Protein AF-A0A929ZN87-F1 (afdb_monomer)

Secondary structure (DSSP, 8-state):
-HHHHHHHHTTT--HHHHHHHHHHHHTT--HHHHHHH-STTS-HHHHHHHHHHHHTT--HHHHTTS--TTS-HHHHHHHHHHHHHHHHHHHHHHHHHHHHHHHHHHHHHHHHHHHHHHHHHHHHHHHHHHHHT----EEES-S-----TT----GGGGEEEE---TT--EEPPPP--TTS-S------EE-

Mean predicted aligned error: 13.14 Å

Nearest PDB structures (foldseek):
  7vcf-assembly1_F  TM=2.452E-01  e=1.428E+00  Chlamydomonas reinhardtii

Radius of gyration: 47.63 Å; Cα contacts (8 Å, |Δi|>4): 141; chains: 1; bounding box: 75×34×124 Å

pLDDT: mean 90.57, std 7.07, range [67.94, 98.62]

Foldseek 3Di:
DVVLLVVLVVLVDDPLLSVLLVVLVVLPNDSVQSVLQSHPLADSLLSNLSSVLVSVVDDCVQLVVQSDSVHDSVVSNVSSVVSVVVVVVVVVVVVVVVVVVVVVVVVVVVVVVVVVCVVCCVVVVVVVVCVVPDDWDWAFQDPDDDDDAQDFDDQVVGTDDTDPDDPKDKDFFDGDHSNDDDDDDGDIDID

Structure (mmCIF, N/CA/C/O backbone):
data_AF-A0A929ZN87-F1
#
_entry.id   AF-A0A929ZN87-F1
#
loop_
_atom_site.group_PDB
_atom_site.id
_atom_site.type_symbol
_atom_site.label_atom_id
_atom_site.label_alt_id
_atom_site.label_comp_id
_atom_site.label_asym_id
_atom_site.label_entity_id
_atom_site.label_seq_id
_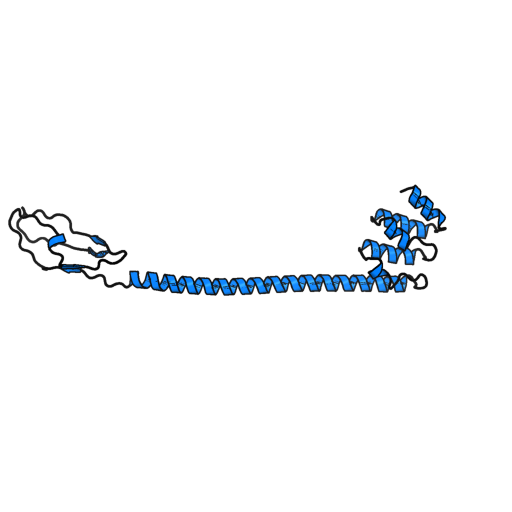atom_site.pdbx_PDB_ins_code
_atom_site.Cartn_x
_atom_site.Cartn_y
_atom_site.Cartn_z
_atom_site.occupancy
_atom_site.B_iso_or_equiv
_atom_site.auth_seq_id
_atom_site.auth_comp_id
_atom_site.auth_asym_id
_atom_site.auth_atom_id
_atom_site.pdbx_PDB_model_num
ATOM 1 N N . MET A 1 1 ? -30.087 -8.170 15.900 1.00 69.00 1 MET A N 1
ATOM 2 C CA . MET A 1 1 ? -29.519 -7.181 16.837 1.00 69.00 1 MET A CA 1
ATOM 3 C C . MET A 1 1 ? -30.225 -7.264 18.184 1.00 69.00 1 MET A C 1
ATOM 5 O O . MET A 1 1 ? -29.561 -7.535 19.173 1.00 69.00 1 MET A O 1
ATOM 9 N N . ASP A 1 2 ? -31.554 -7.144 18.217 1.00 78.00 2 ASP A N 1
ATOM 10 C CA . ASP A 1 2 ? -32.331 -7.119 19.470 1.00 78.00 2 ASP A CA 1
ATOM 11 C C . ASP A 1 2 ? -32.162 -8.370 20.350 1.00 78.00 2 ASP A C 1
ATOM 13 O O . ASP A 1 2 ? -31.971 -8.247 21.556 1.00 78.00 2 ASP A O 1
ATOM 17 N N . ASP A 1 3 ? -32.125 -9.566 19.750 1.00 88.31 3 ASP A N 1
ATOM 18 C CA . ASP A 1 3 ? -31.879 -10.829 20.471 1.00 88.31 3 ASP A CA 1
ATOM 19 C C . ASP A 1 3 ? -30.482 -10.884 21.127 1.00 88.31 3 ASP A C 1
ATOM 21 O O . ASP A 1 3 ? -30.315 -11.361 22.251 1.00 88.31 3 ASP A O 1
ATOM 25 N N . TYR A 1 4 ? -29.472 -10.309 20.465 1.00 92.75 4 TYR A N 1
ATOM 26 C CA . TYR A 1 4 ? -28.114 -10.239 21.004 1.00 92.75 4 TYR A CA 1
ATOM 27 C C . TYR A 1 4 ? -28.025 -9.259 22.176 1.00 92.75 4 TYR A C 1
ATOM 29 O O . TYR A 1 4 ? -27.497 -9.612 23.229 1.00 92.75 4 TYR A O 1
ATOM 37 N N . LEU A 1 5 ? -28.583 -8.053 22.036 1.00 91.12 5 LEU A N 1
ATOM 38 C CA . LEU A 1 5 ? -28.597 -7.072 23.124 1.00 91.12 5 LEU A CA 1
ATOM 39 C C . LEU A 1 5 ? -29.354 -7.598 24.347 1.00 91.12 5 LEU A C 1
ATOM 41 O O . LEU A 1 5 ? -28.917 -7.378 25.474 1.00 91.12 5 LEU A O 1
ATOM 45 N N . GLU A 1 6 ? -30.432 -8.355 24.146 1.00 90.62 6 GLU A N 1
ATOM 46 C CA . GLU A 1 6 ? -31.151 -9.017 25.235 1.00 90.62 6 GLU A CA 1
ATOM 47 C C . GLU A 1 6 ? -30.292 -10.085 25.934 1.00 90.62 6 GLU A C 1
ATOM 49 O O . GLU A 1 6 ? -30.245 -10.152 27.166 1.00 90.62 6 GLU A O 1
ATOM 54 N N . LYS A 1 7 ? -29.537 -10.887 25.168 1.00 93.31 7 LYS A N 1
ATOM 55 C CA . LYS A 1 7 ? -28.543 -11.825 25.716 1.00 93.31 7 LYS A CA 1
ATOM 56 C C . LYS A 1 7 ? -27.463 -11.100 26.527 1.00 93.31 7 LYS A C 1
ATOM 58 O O . LYS A 1 7 ? -27.079 -11.593 27.587 1.00 93.31 7 LYS A O 1
ATOM 63 N N . ILE A 1 8 ? -26.984 -9.947 26.060 1.00 94.00 8 ILE A N 1
ATOM 64 C CA . ILE A 1 8 ? -25.974 -9.146 26.763 1.00 94.00 8 ILE A CA 1
ATOM 65 C C . ILE A 1 8 ? -26.534 -8.524 28.044 1.00 94.00 8 ILE A C 1
ATOM 67 O O . ILE A 1 8 ? -25.887 -8.607 29.086 1.00 94.00 8 ILE A O 1
ATOM 71 N N . ARG A 1 9 ? -27.758 -7.988 28.021 1.00 89.94 9 ARG A N 1
ATOM 72 C CA . ARG A 1 9 ? -28.422 -7.436 29.217 1.00 89.94 9 ARG A CA 1
ATOM 73 C C . ARG A 1 9 ? -28.555 -8.470 30.334 1.00 89.94 9 ARG A C 1
ATOM 75 O O . ARG A 1 9 ? -28.356 -8.148 31.503 1.00 89.94 9 ARG A O 1
ATOM 82 N N . LYS A 1 10 ? -28.796 -9.738 29.982 1.00 93.38 10 LYS A N 1
ATOM 83 C CA . LYS A 1 10 ? -28.837 -10.859 30.939 1.00 93.38 10 LYS A CA 1
ATOM 84 C C . LYS A 1 10 ? -27.489 -11.168 31.606 1.00 93.38 10 LYS A C 1
ATOM 86 O O . LYS A 1 10 ? -27.478 -11.909 32.584 1.00 93.38 10 LYS A O 1
ATOM 91 N N . ARG A 1 11 ? -26.369 -10.596 31.139 1.00 93.31 11 ARG A N 1
ATOM 92 C CA . ARG A 1 11 ? -25.046 -10.704 31.790 1.00 93.31 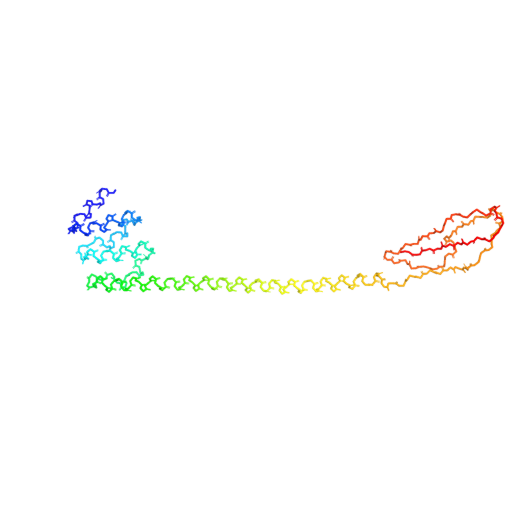11 ARG A CA 1
ATOM 93 C C . ARG A 1 11 ? -24.887 -9.784 33.008 1.00 93.31 11 ARG A C 1
ATOM 95 O O . ARG A 1 11 ? -23.842 -9.822 33.646 1.00 93.31 11 ARG A O 1
ATOM 102 N N . GLY A 1 12 ? -25.895 -8.971 33.335 1.00 93.25 12 GLY A N 1
ATOM 103 C CA . GLY A 1 12 ? -25.860 -8.096 34.511 1.00 93.25 12 GLY A CA 1
ATOM 104 C C . GLY A 1 12 ? -24.972 -6.862 34.338 1.00 93.25 12 GLY A C 1
ATOM 105 O O . GLY A 1 12 ? -24.439 -6.352 35.320 1.00 93.25 12 GLY A O 1
ATOM 106 N N . LEU A 1 13 ? -24.797 -6.395 33.099 1.00 95.44 13 LEU A N 1
ATOM 107 C CA . LEU A 1 13 ? -24.063 -5.167 32.802 1.00 95.44 13 LEU A CA 1
ATOM 108 C C . LEU A 1 13 ? -24.864 -3.934 33.248 1.00 95.44 13 LEU A C 1
ATOM 110 O O . LEU A 1 13 ? -26.079 -3.862 33.050 1.00 95.44 13 LEU A O 1
ATOM 114 N N . ASN A 1 14 ? -24.182 -2.947 33.825 1.00 95.94 14 ASN A N 1
ATOM 115 C CA . ASN A 1 14 ? -24.773 -1.649 34.143 1.00 95.94 14 ASN A CA 1
ATOM 116 C C . ASN A 1 14 ? -24.928 -0.774 32.882 1.00 95.94 14 ASN A C 1
ATOM 118 O O . ASN A 1 14 ? -24.459 -1.121 31.799 1.00 95.94 14 ASN A O 1
ATOM 122 N N . SER A 1 15 ? -25.573 0.387 33.015 1.00 96.31 15 SER A N 1
ATOM 123 C CA . SER A 1 15 ? -25.834 1.288 31.883 1.00 96.31 15 SER A CA 1
ATOM 124 C C . SER A 1 15 ? -24.567 1.772 31.170 1.00 96.31 15 SER A C 1
ATOM 126 O O . SER A 1 15 ? -24.590 1.928 29.954 1.00 96.31 15 SER A O 1
ATOM 128 N N . PHE A 1 16 ? -23.463 1.984 31.893 1.00 97.69 16 PHE A N 1
ATOM 129 C CA . PHE A 1 16 ? -22.194 2.412 31.298 1.00 97.69 16 PHE A CA 1
ATOM 130 C C . PHE A 1 16 ? -21.516 1.274 30.527 1.00 97.69 16 PHE A C 1
ATOM 132 O O . PHE A 1 16 ? -21.031 1.480 29.424 1.00 97.69 16 PHE A O 1
ATOM 139 N N . GLN A 1 17 ? -21.544 0.052 31.059 1.00 98.19 17 GLN A N 1
ATOM 140 C CA . GLN A 1 17 ? -21.043 -1.133 30.357 1.00 98.19 17 GLN A CA 1
ATOM 141 C C . GLN A 1 17 ? -21.888 -1.447 29.110 1.00 98.19 17 GLN A C 1
ATOM 143 O O . GLN A 1 17 ? -21.348 -1.781 28.058 1.00 98.19 17 GLN A O 1
ATOM 148 N N . MET A 1 18 ? -23.215 -1.299 29.202 1.00 97.12 18 MET A N 1
ATOM 149 C CA . MET A 1 18 ? -24.115 -1.431 28.051 1.00 97.12 18 MET A CA 1
ATOM 150 C C . MET A 1 18 ? -23.835 -0.376 26.975 1.00 97.12 18 MET A C 1
ATOM 152 O O . MET A 1 18 ? -23.887 -0.703 25.793 1.00 97.12 18 MET A O 1
ATOM 156 N N . HIS A 1 19 ? -23.487 0.854 27.366 1.00 97.38 19 HIS A N 1
ATOM 157 C CA . HIS A 1 19 ? -23.114 1.903 26.419 1.00 97.38 19 HIS A CA 1
ATOM 158 C C . HIS A 1 19 ? -21.881 1.523 25.587 1.00 97.38 19 HIS A C 1
ATOM 160 O O . HIS A 1 19 ? -21.901 1.681 24.370 1.00 97.38 19 HIS A O 1
ATOM 166 N N . GLU A 1 20 ? -20.844 0.944 26.201 1.00 98.25 20 GLU A N 1
ATOM 167 C CA . GLU A 1 20 ? -19.661 0.486 25.454 1.00 98.25 20 GLU A CA 1
ATOM 168 C C . GLU A 1 20 ? -19.993 -0.644 24.466 1.00 98.25 20 GLU A C 1
ATOM 170 O O . GLU A 1 20 ? -19.426 -0.707 23.377 1.00 98.25 20 GLU A O 1
ATOM 175 N N . VAL A 1 21 ? -20.942 -1.523 24.803 1.00 97.75 21 VAL A N 1
ATOM 176 C CA . VAL A 1 21 ? -21.433 -2.553 23.872 1.00 97.75 21 VAL A CA 1
ATOM 177 C C . VAL A 1 21 ? -22.139 -1.922 22.672 1.00 97.75 21 VAL A C 1
ATOM 179 O O . VAL A 1 21 ? -21.883 -2.303 21.529 1.00 97.75 21 VAL A O 1
ATOM 182 N N . GLU A 1 22 ? -23.020 -0.957 22.925 1.00 96.81 22 GLU A N 1
ATOM 183 C CA . GLU A 1 22 ? -23.758 -0.247 21.879 1.00 96.81 22 GLU A CA 1
ATOM 184 C C . GLU A 1 22 ? -22.820 0.560 20.969 1.00 96.81 22 GLU A C 1
ATOM 186 O O . GLU A 1 22 ? -22.961 0.501 19.746 1.00 96.81 22 GLU A O 1
ATOM 191 N N . GLU A 1 23 ? -21.823 1.249 21.533 1.00 98.06 23 GLU A N 1
ATOM 192 C CA . GLU A 1 23 ? -20.810 1.966 20.751 1.00 98.06 23 GLU A CA 1
ATOM 193 C C . GLU A 1 23 ? -19.940 1.009 19.929 1.00 98.06 23 GLU A C 1
ATOM 195 O O . GLU A 1 23 ? -19.694 1.281 18.756 1.00 98.06 23 GLU A O 1
ATOM 200 N N . GLY A 1 24 ? -19.541 -0.143 20.478 1.00 97.62 24 GLY A N 1
ATOM 201 C CA . GLY A 1 24 ? -18.784 -1.141 19.719 1.00 97.62 24 GLY A CA 1
ATOM 202 C C . GLY A 1 24 ? -19.552 -1.642 18.492 1.00 97.62 24 GLY A C 1
ATOM 203 O O . GLY A 1 24 ? -19.009 -1.675 17.389 1.00 97.62 24 GLY A O 1
ATOM 204 N N . LEU A 1 25 ? -20.841 -1.962 18.655 1.00 96.75 25 LEU A N 1
ATOM 205 C CA . LEU A 1 25 ? -21.707 -2.386 17.547 1.00 96.75 25 LEU A CA 1
ATOM 206 C C . LEU A 1 25 ? -21.885 -1.273 16.505 1.00 96.75 25 LEU A C 1
ATOM 208 O O . LEU A 1 25 ? -21.846 -1.525 15.301 1.00 96.75 25 LEU A O 1
ATOM 212 N N . LYS A 1 26 ? -22.064 -0.030 16.961 1.00 97.25 26 LYS A N 1
ATOM 213 C CA . LYS A 1 26 ? -22.188 1.154 16.101 1.00 97.25 26 LYS A CA 1
ATOM 214 C C . LYS A 1 26 ? -20.913 1.430 15.301 1.00 97.25 26 LYS A C 1
ATOM 216 O O . LYS A 1 26 ? -21.010 1.851 14.150 1.00 97.25 26 LYS A O 1
ATOM 221 N N . ASN A 1 27 ? -19.747 1.145 15.875 1.00 97.38 27 ASN A N 1
ATOM 222 C CA . ASN A 1 27 ? -18.449 1.271 15.212 1.00 97.38 27 ASN A CA 1
ATOM 223 C C . ASN A 1 27 ? -18.058 0.023 14.400 1.00 97.38 27 ASN A C 1
ATOM 225 O O . ASN A 1 27 ? -16.939 -0.063 13.900 1.00 97.38 27 ASN A O 1
ATOM 229 N N . GLY A 1 28 ? -18.989 -0.918 14.210 1.00 96.69 28 GLY A N 1
ATOM 230 C CA . GLY A 1 28 ? -18.832 -2.041 13.290 1.00 96.69 28 GLY A CA 1
ATOM 231 C C . GLY A 1 28 ? -18.125 -3.262 13.873 1.00 96.69 28 GLY A C 1
ATOM 232 O O . GLY A 1 28 ? -17.754 -4.142 13.099 1.00 96.69 28 GLY A O 1
ATOM 233 N N . LEU A 1 29 ? -17.951 -3.341 15.198 1.00 97.56 29 LEU A N 1
ATOM 234 C CA . LEU A 1 29 ? -17.497 -4.576 15.834 1.00 97.56 29 LEU A CA 1
ATOM 235 C C . LEU A 1 29 ? -18.575 -5.655 15.713 1.00 97.56 29 LEU A C 1
ATOM 237 O O . LEU A 1 29 ? -19.760 -5.406 15.954 1.00 97.56 29 LEU A O 1
ATOM 241 N N . ASP A 1 30 ? -18.159 -6.867 15.361 1.00 96.69 30 ASP A N 1
ATOM 242 C CA . ASP A 1 30 ? -19.058 -8.015 15.327 1.00 96.69 30 ASP A CA 1
ATOM 243 C C . ASP A 1 30 ? -19.338 -8.566 16.736 1.00 96.69 30 ASP A C 1
ATOM 245 O O . ASP A 1 30 ? -18.697 -8.220 17.730 1.00 96.69 30 ASP A O 1
ATOM 249 N N . THR A 1 31 ? -20.324 -9.454 16.843 1.00 96.19 31 THR A N 1
ATOM 250 C CA . THR A 1 31 ? -20.734 -10.014 18.137 1.00 96.19 31 THR A CA 1
ATOM 251 C C . THR A 1 31 ? -19.650 -10.860 18.813 1.00 96.19 31 THR A C 1
ATOM 253 O O . THR A 1 31 ? -19.682 -10.990 20.036 1.00 96.19 31 THR A O 1
ATOM 256 N N . GLU A 1 32 ? -18.704 -11.436 18.061 1.00 96.06 32 GLU A N 1
ATOM 257 C CA . GLU A 1 32 ? -17.587 -12.200 18.635 1.00 96.06 32 GLU A CA 1
ATOM 258 C C . GLU A 1 32 ? -16.569 -11.257 19.281 1.00 96.06 32 GLU A C 1
ATOM 260 O O . GLU A 1 32 ? -16.101 -11.513 20.390 1.00 96.06 32 GLU A O 1
ATOM 265 N N . GLN A 1 33 ? -16.285 -10.127 18.631 1.00 97.38 33 GLN A N 1
ATOM 266 C CA . GLN A 1 33 ? -15.442 -9.061 19.163 1.00 97.38 33 GLN A CA 1
ATOM 267 C C . GLN A 1 33 ? -16.069 -8.407 20.396 1.00 97.38 33 GLN A C 1
ATOM 269 O O . GLN A 1 33 ? -15.380 -8.195 21.394 1.00 97.38 33 GLN A O 1
ATOM 274 N N . ILE A 1 34 ? -17.377 -8.134 20.369 1.00 97.62 34 ILE A N 1
ATOM 275 C CA . ILE A 1 34 ? -18.095 -7.604 21.536 1.00 97.62 34 ILE A CA 1
ATOM 276 C C . ILE A 1 34 ? -18.027 -8.584 22.716 1.00 97.62 34 ILE A C 1
ATOM 278 O O . ILE A 1 34 ? -17.787 -8.171 23.852 1.00 97.62 34 ILE A O 1
ATOM 282 N N . ASP A 1 35 ? -18.175 -9.889 22.472 1.00 97.00 35 ASP A N 1
ATOM 283 C CA . ASP A 1 35 ? -18.138 -10.916 23.522 1.00 97.00 35 ASP A CA 1
ATOM 284 C C . ASP A 1 35 ? -16.782 -11.013 24.256 1.00 97.00 35 ASP A C 1
ATOM 286 O O . ASP A 1 35 ? -16.730 -11.549 25.368 1.00 97.00 35 ASP A O 1
ATOM 290 N N . ILE A 1 36 ? -15.705 -10.439 23.704 1.00 97.25 36 ILE A N 1
ATOM 291 C CA . ILE A 1 36 ? -14.402 -10.328 24.381 1.00 97.25 36 ILE A CA 1
ATOM 292 C C . ILE A 1 36 ? -14.510 -9.440 25.627 1.00 97.25 36 ILE A C 1
ATOM 294 O O . ILE A 1 36 ? -13.984 -9.811 26.682 1.00 97.25 36 ILE A O 1
ATOM 298 N N . PHE A 1 37 ? -15.195 -8.297 25.516 1.00 97.38 37 PHE A N 1
ATOM 299 C CA . PHE A 1 37 ? -15.223 -7.262 26.555 1.00 97.38 37 PHE A CA 1
ATOM 300 C C . PHE A 1 37 ? -16.584 -7.083 27.233 1.00 97.38 37 PHE A C 1
ATOM 302 O O . PHE A 1 37 ? -16.639 -6.543 28.331 1.00 97.38 37 PHE A O 1
ATOM 309 N N . ALA A 1 38 ? -17.683 -7.563 26.644 1.00 97.19 38 ALA A N 1
ATOM 310 C CA . ALA A 1 38 ? -19.035 -7.481 27.205 1.00 97.19 38 ALA A CA 1
ATOM 311 C C . ALA A 1 38 ? -19.255 -8.451 28.379 1.00 97.19 38 ALA A C 1
ATOM 313 O O . ALA A 1 38 ? -20.073 -9.378 28.306 1.00 97.19 38 ALA A O 1
ATOM 314 N N . LYS A 1 39 ? -18.504 -8.251 29.463 1.00 96.38 39 LYS A N 1
ATOM 315 C CA . LYS A 1 39 ? -18.479 -9.098 30.654 1.00 96.38 39 LYS A CA 1
ATOM 316 C C . LYS A 1 39 ? -18.490 -8.238 31.912 1.00 96.38 39 LYS A C 1
ATOM 318 O O . LYS A 1 39 ? -17.829 -7.209 31.973 1.00 96.38 39 LYS A O 1
ATOM 323 N N . SER A 1 40 ? -19.201 -8.703 32.935 1.00 95.81 40 SER A N 1
ATOM 324 C CA . SER A 1 40 ? -19.352 -7.987 34.208 1.00 95.81 40 SER A CA 1
ATOM 325 C C . SER A 1 40 ? -18.055 -7.870 35.016 1.00 95.81 40 SER A C 1
ATOM 327 O O . SER A 1 40 ? -18.018 -7.109 35.975 1.00 95.81 40 SER A O 1
ATOM 329 N N . GLU A 1 41 ? -17.022 -8.640 34.659 1.00 96.38 41 GLU A N 1
ATOM 330 C CA . GLU A 1 41 ? -15.689 -8.594 35.274 1.00 96.38 41 GLU A CA 1
ATOM 331 C C . GLU A 1 41 ? -14.907 -7.320 34.930 1.00 96.38 41 GLU A C 1
ATOM 333 O O . GLU A 1 41 ? -14.030 -6.941 35.698 1.00 96.38 41 GLU A O 1
ATOM 338 N N . TYR A 1 42 ? -15.251 -6.641 33.832 1.00 97.69 42 TYR A N 1
ATOM 339 C CA . TYR A 1 42 ? -14.642 -5.371 33.446 1.00 97.69 42 TYR A CA 1
ATOM 340 C C . TYR A 1 42 ? -15.520 -4.193 33.845 1.00 97.69 42 TYR A C 1
ATOM 342 O O . TYR A 1 42 ? -16.722 -4.208 33.591 1.00 97.69 42 TYR A O 1
ATOM 350 N N . ASP A 1 43 ? -14.942 -3.124 34.380 1.00 97.81 43 ASP A N 1
ATOM 351 C CA . ASP A 1 43 ? -15.626 -1.837 34.449 1.00 97.81 43 ASP A CA 1
ATOM 352 C C . ASP A 1 43 ? -15.757 -1.188 33.053 1.00 97.81 43 ASP A C 1
ATOM 354 O O . ASP A 1 43 ? -15.134 -1.603 32.075 1.00 97.81 43 ASP A O 1
ATOM 358 N N . HIS A 1 44 ? -16.600 -0.159 32.940 1.00 98.12 44 HIS A N 1
ATOM 359 C CA . HIS A 1 44 ? -16.840 0.513 31.659 1.00 98.12 44 HIS A CA 1
ATOM 360 C C . HIS A 1 44 ? -15.582 1.155 31.039 1.00 98.12 44 HIS A C 1
ATOM 362 O O . HIS A 1 44 ? -15.493 1.230 29.819 1.00 98.12 44 HIS A O 1
ATOM 368 N N . MET A 1 45 ? -14.595 1.574 31.839 1.00 98.38 45 MET A N 1
ATOM 369 C CA . MET A 1 45 ? -13.351 2.159 31.328 1.00 98.38 45 MET A CA 1
ATOM 370 C C . MET A 1 45 ? -12.423 1.064 30.789 1.00 98.38 45 MET A C 1
ATOM 372 O O . MET A 1 45 ? -11.821 1.228 29.733 1.00 98.38 45 MET A O 1
ATOM 376 N N . GLN A 1 46 ? -12.354 -0.091 31.456 1.00 98.62 46 GLN A N 1
ATOM 377 C CA . GLN A 1 46 ? -11.665 -1.272 30.928 1.00 98.62 46 GLN A CA 1
ATOM 378 C C . GLN A 1 46 ? -12.316 -1.745 29.616 1.00 98.62 46 GLN A C 1
ATOM 380 O O . GLN A 1 46 ? -11.621 -1.981 28.627 1.00 98.62 46 GLN A O 1
ATOM 385 N N . MET A 1 47 ? -13.653 -1.814 29.567 1.00 98.38 47 MET A N 1
ATOM 386 C CA . MET A 1 47 ? -14.398 -2.139 28.343 1.00 98.38 47 MET A CA 1
ATOM 387 C C . MET A 1 47 ? -14.094 -1.159 27.207 1.00 98.38 47 MET A C 1
ATOM 389 O O . MET A 1 47 ? -13.883 -1.594 26.075 1.00 98.38 47 MET A O 1
ATOM 393 N N . GLN A 1 48 ? -14.016 0.139 27.511 1.00 98.38 48 GLN A N 1
ATOM 394 C CA . GLN A 1 48 ? -13.658 1.176 26.550 1.00 98.38 48 GLN A CA 1
ATOM 395 C C . GLN A 1 48 ? -12.269 0.940 25.944 1.00 98.38 48 GLN A C 1
ATOM 397 O O . GLN A 1 48 ? -12.122 0.992 24.725 1.00 98.38 48 GLN A O 1
ATOM 402 N N . GLU A 1 49 ? -11.247 0.645 26.752 1.00 98.38 49 GLU A N 1
ATOM 403 C CA . GLU A 1 49 ? -9.890 0.411 26.234 1.00 98.38 49 GLU A CA 1
ATOM 404 C C . GLU A 1 49 ? -9.819 -0.841 25.342 1.00 98.38 49 GLU A C 1
ATOM 406 O O . GLU A 1 49 ? -9.171 -0.818 24.289 1.00 98.38 49 GLU A O 1
ATOM 411 N N . ILE A 1 50 ? -10.530 -1.915 25.704 1.00 98.31 50 ILE A N 1
ATOM 412 C CA . ILE A 1 50 ? -10.606 -3.132 24.882 1.00 98.31 50 ILE A CA 1
ATOM 413 C C . ILE A 1 50 ? -11.353 -2.855 23.571 1.00 98.31 50 ILE A C 1
ATOM 415 O O . ILE A 1 50 ? -10.858 -3.215 22.499 1.00 98.31 50 ILE A O 1
ATOM 419 N N . ARG A 1 51 ? -12.503 -2.170 23.634 1.00 98.38 51 ARG A N 1
ATOM 420 C CA . ARG A 1 51 ? -13.281 -1.759 22.458 1.00 98.38 51 ARG A CA 1
ATOM 421 C C . ARG A 1 51 ? -12.436 -0.917 21.510 1.00 98.38 51 ARG A C 1
ATOM 423 O O . ARG A 1 51 ? -12.351 -1.244 20.331 1.00 98.38 51 ARG A O 1
ATOM 430 N N . LEU A 1 52 ? -11.772 0.122 22.020 1.00 98.00 52 LEU A N 1
ATOM 431 C CA . LEU A 1 52 ? -10.916 0.990 21.213 1.00 98.00 52 LEU A CA 1
ATOM 432 C C . LEU A 1 52 ? -9.817 0.186 20.518 1.00 98.00 52 LEU A C 1
ATOM 434 O O . LEU A 1 52 ? -9.540 0.425 19.347 1.00 98.00 52 LEU A O 1
ATOM 438 N N . ALA A 1 53 ? -9.190 -0.782 21.188 1.00 97.31 53 ALA A N 1
ATOM 439 C CA . ALA A 1 53 ? -8.193 -1.623 20.535 1.00 97.31 53 ALA A CA 1
ATOM 440 C C . ALA A 1 53 ? -8.802 -2.467 19.394 1.00 97.31 53 ALA A C 1
ATOM 442 O O . ALA A 1 53 ? -8.241 -2.524 18.301 1.00 97.31 53 ALA A O 1
ATOM 443 N N . LEU A 1 54 ? -9.977 -3.062 19.593 1.00 97.69 54 LEU A N 1
ATOM 444 C CA . LEU A 1 54 ? -10.660 -3.825 18.542 1.00 97.69 54 LEU A CA 1
ATOM 445 C C . LEU A 1 54 ? -11.080 -2.936 17.356 1.00 97.69 54 LEU A C 1
ATOM 447 O O . LEU A 1 54 ? -10.891 -3.329 16.207 1.00 97.69 54 LEU A O 1
ATOM 451 N N . GLU A 1 55 ? -11.559 -1.716 17.612 1.00 96.62 55 GLU A N 1
ATOM 452 C CA . GLU A 1 55 ? -11.912 -0.727 16.576 1.00 96.62 55 GLU A CA 1
ATOM 453 C C . GLU A 1 55 ? -10.697 -0.274 15.754 1.00 96.62 55 GLU A C 1
ATOM 455 O O . GLU A 1 55 ? -10.815 0.019 14.567 1.00 96.62 55 GLU A O 1
ATOM 460 N N . HIS A 1 56 ? -9.505 -0.273 16.357 1.00 94.50 56 HIS A N 1
ATOM 461 C CA . HIS A 1 56 ? -8.242 -0.035 15.650 1.00 94.50 56 HIS A CA 1
ATOM 462 C C . HIS A 1 56 ? -7.725 -1.283 14.905 1.00 94.50 56 HIS A C 1
ATOM 464 O O . HIS A 1 56 ? -6.599 -1.280 14.407 1.00 94.50 56 HIS A O 1
ATOM 470 N N . GLY A 1 57 ? -8.522 -2.353 14.826 1.00 94.62 57 GLY A N 1
ATOM 471 C CA . GLY A 1 57 ? -8.206 -3.569 14.078 1.00 94.62 57 GLY A CA 1
ATOM 472 C C . GLY A 1 57 ? -7.225 -4.508 14.778 1.00 94.62 57 GLY A C 1
ATOM 473 O O . GLY A 1 57 ? -6.685 -5.410 14.134 1.00 94.62 57 GLY A O 1
ATOM 474 N N . PHE A 1 58 ? -6.964 -4.322 16.076 1.00 95.75 58 PHE A N 1
ATOM 475 C CA . PHE A 1 58 ? -6.114 -5.253 16.812 1.00 95.75 58 PHE A CA 1
ATOM 476 C C . PHE A 1 58 ? -6.817 -6.597 17.013 1.00 95.75 58 PHE A C 1
ATOM 478 O O . PHE A 1 58 ? -7.994 -6.679 17.354 1.00 95.75 58 PHE A O 1
ATOM 485 N N . THR A 1 59 ? -6.061 -7.675 16.839 1.00 95.06 59 THR A N 1
ATOM 486 C CA . THR A 1 59 ? -6.537 -9.042 17.074 1.00 95.06 59 THR A CA 1
ATOM 487 C C . THR A 1 59 ? -6.540 -9.385 18.565 1.00 95.06 59 THR A C 1
ATOM 489 O O . THR A 1 59 ? -5.737 -8.850 19.333 1.00 95.06 59 THR A O 1
ATOM 492 N N . LEU A 1 60 ? -7.358 -10.368 18.967 1.00 94.38 60 LEU A N 1
ATOM 493 C CA . LEU A 1 60 ? -7.398 -10.894 20.341 1.00 94.38 60 LEU A CA 1
ATOM 494 C C . LEU A 1 60 ? -5.998 -11.237 20.887 1.00 94.38 60 LEU A C 1
ATOM 496 O O . LEU A 1 60 ? -5.685 -10.946 22.037 1.00 94.38 60 LEU A O 1
ATOM 500 N N . LYS A 1 61 ? -5.129 -11.813 20.048 1.00 94.62 61 LYS A N 1
ATOM 501 C CA . LYS A 1 61 ? -3.756 -12.180 20.426 1.00 94.62 61 LYS A CA 1
ATOM 502 C C . LYS A 1 61 ? -2.865 -10.966 20.714 1.00 94.62 61 LYS A C 1
ATOM 504 O O . LYS A 1 61 ? -1.959 -11.067 21.529 1.00 94.62 61 LYS A O 1
ATOM 509 N N . GLN A 1 62 ? -3.077 -9.842 20.032 1.00 94.31 62 GLN A N 1
ATOM 510 C CA . GLN A 1 62 ? -2.290 -8.625 20.263 1.00 94.31 62 GLN A CA 1
ATOM 511 C C . GLN A 1 62 ? -2.714 -7.932 21.558 1.00 94.31 62 GLN A C 1
ATOM 513 O O . GLN A 1 62 ? -1.866 -7.451 22.303 1.00 94.31 62 GLN A O 1
ATOM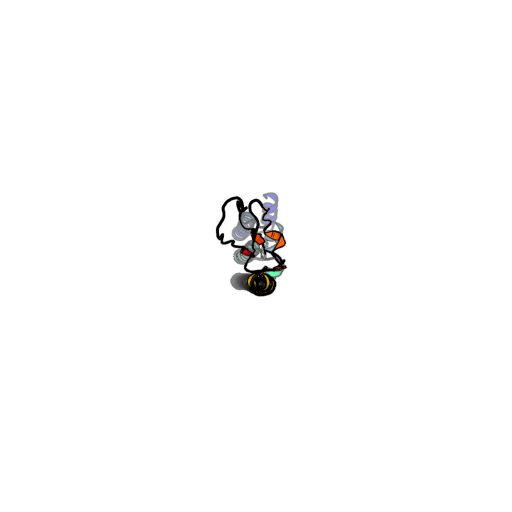 518 N N . ILE A 1 63 ? -4.017 -7.915 21.843 1.00 96.00 63 ILE A N 1
ATOM 519 C CA . ILE A 1 63 ? -4.562 -7.238 23.026 1.00 96.00 63 ILE A CA 1
ATOM 520 C C . ILE A 1 63 ? -4.533 -8.103 24.289 1.00 96.00 63 ILE A C 1
ATOM 522 O O . ILE A 1 63 ? -4.652 -7.565 25.385 1.00 96.00 63 ILE A O 1
ATOM 526 N N . SER A 1 64 ? -4.313 -9.422 24.178 1.00 95.81 64 SER A N 1
ATOM 527 C CA . SER A 1 64 ? -4.314 -10.356 25.319 1.00 95.81 64 SER A CA 1
ATOM 528 C C . SER A 1 64 ? -3.358 -9.968 26.448 1.00 95.81 64 SER A C 1
ATOM 530 O O . SER A 1 64 ? -3.533 -10.418 27.574 1.00 95.81 64 SER A O 1
ATOM 532 N N . VAL A 1 65 ? -2.352 -9.138 26.159 1.00 93.50 65 VAL A N 1
ATOM 533 C CA . VAL A 1 65 ? -1.389 -8.616 27.139 1.00 93.50 65 VAL A CA 1
ATOM 534 C C . VAL A 1 65 ? -2.024 -7.719 28.205 1.00 93.50 65 VAL A C 1
ATOM 536 O O . VAL A 1 65 ? -1.403 -7.506 29.242 1.00 93.50 65 VAL A O 1
ATOM 539 N N . PHE A 1 66 ? -3.228 -7.191 27.961 1.00 95.50 66 PHE A N 1
ATOM 540 C CA . PHE A 1 66 ? -3.929 -6.313 28.898 1.00 95.50 66 PHE A CA 1
ATOM 541 C C . PHE A 1 66 ? -5.388 -6.717 29.159 1.00 95.50 66 PHE A C 1
ATOM 543 O O . PHE A 1 66 ? -6.100 -5.955 29.791 1.00 95.50 66 PHE A O 1
ATOM 550 N N . LEU A 1 67 ? -5.841 -7.904 28.735 1.00 96.56 67 LEU A N 1
ATOM 551 C CA . LEU A 1 67 ? -7.221 -8.375 28.961 1.00 96.56 67 LEU A CA 1
ATOM 552 C C . LEU A 1 67 ? -7.478 -8.952 30.364 1.00 96.56 67 LEU A C 1
ATOM 554 O O . LEU A 1 67 ? -8.502 -9.578 30.588 1.00 96.56 67 LEU A O 1
ATOM 558 N N . ASP A 1 68 ? -6.559 -8.822 31.313 1.00 96.88 68 ASP A N 1
ATOM 559 C CA . ASP A 1 68 ? -6.815 -9.311 32.669 1.00 96.88 68 ASP A CA 1
ATOM 560 C C . ASP A 1 68 ? -7.716 -8.301 33.414 1.00 96.88 68 ASP A C 1
ATOM 562 O O . ASP A 1 68 ? -7.319 -7.140 33.545 1.00 96.88 68 ASP A O 1
ATOM 566 N N . PRO A 1 69 ? -8.902 -8.697 33.925 1.00 96.56 69 PRO A N 1
ATOM 567 C CA . PRO A 1 69 ? -9.793 -7.795 34.660 1.00 96.56 69 PRO A CA 1
ATOM 568 C C . PRO A 1 69 ? -9.171 -7.176 35.922 1.00 96.56 69 PRO A C 1
ATOM 570 O O . PRO A 1 69 ? -9.666 -6.165 36.417 1.00 96.56 69 PRO A O 1
ATOM 573 N N . SER A 1 70 ? -8.086 -7.751 36.453 1.00 97.12 70 SER A N 1
ATOM 574 C CA . SER A 1 70 ? -7.332 -7.180 37.577 1.00 97.12 70 SER A CA 1
ATOM 575 C C . SER A 1 70 ? -6.460 -5.976 37.189 1.00 97.12 70 SER A C 1
ATOM 577 O O . SER A 1 70 ? -6.022 -5.227 38.066 1.00 97.12 70 SER A O 1
ATOM 579 N N . ILE A 1 71 ? -6.216 -5.756 35.891 1.00 96.06 71 ILE A N 1
ATOM 580 C CA . ILE A 1 71 ? -5.463 -4.611 35.371 1.00 96.06 71 ILE A CA 1
ATOM 581 C C . ILE A 1 71 ? -6.404 -3.415 35.245 1.00 96.06 71 ILE A C 1
ATOM 583 O O . ILE A 1 71 ? -7.373 -3.459 34.495 1.00 96.06 71 ILE A O 1
ATOM 587 N N . ASN A 1 72 ? -6.102 -2.311 35.929 1.00 97.62 72 ASN A N 1
ATOM 588 C CA . ASN A 1 72 ? -6.912 -1.095 35.833 1.00 97.62 72 ASN A CA 1
ATOM 589 C C . ASN A 1 72 ? -6.894 -0.472 34.419 1.00 97.62 72 ASN A C 1
ATOM 591 O O . ASN A 1 72 ? -5.983 -0.703 33.618 1.00 97.62 72 ASN A O 1
ATOM 595 N N . TYR A 1 73 ? -7.894 0.362 34.124 1.00 97.56 73 TYR A N 1
ATOM 596 C CA . TYR A 1 73 ? -8.035 0.982 32.802 1.00 97.56 73 TYR A CA 1
ATOM 597 C C . TYR A 1 73 ? -6.818 1.835 32.400 1.00 97.56 73 TYR A C 1
ATOM 599 O O . TYR A 1 73 ? -6.487 1.907 31.223 1.00 97.56 73 TYR A O 1
ATOM 607 N N . GLU A 1 74 ? -6.117 2.457 33.353 1.00 97.88 74 GLU A N 1
ATOM 608 C CA . GLU A 1 74 ? -4.951 3.304 33.075 1.00 97.88 74 GLU A CA 1
ATOM 609 C C . GLU A 1 74 ? -3.782 2.473 32.523 1.00 97.88 74 GLU A C 1
ATOM 611 O O . GLU A 1 74 ? -3.179 2.821 31.506 1.00 97.88 74 GLU A O 1
ATOM 616 N N . ALA A 1 75 ? -3.509 1.315 33.126 1.00 97.88 75 ALA A N 1
ATOM 617 C CA . ALA A 1 75 ? -2.523 0.371 32.618 1.00 97.88 75 ALA A CA 1
ATOM 618 C C . ALA A 1 75 ? -2.947 -0.235 31.267 1.00 97.88 75 ALA A C 1
ATOM 620 O O . ALA A 1 75 ? -2.101 -0.372 30.378 1.00 97.88 75 ALA A O 1
ATOM 621 N N . MET A 1 76 ? -4.238 -0.539 31.071 1.00 97.81 76 MET A N 1
ATOM 622 C CA . MET A 1 76 ? -4.763 -0.976 29.767 1.00 97.81 76 MET A CA 1
ATOM 623 C C . MET A 1 76 ? -4.577 0.101 28.688 1.00 97.81 76 MET A C 1
ATOM 625 O O . MET A 1 76 ? -4.120 -0.204 27.587 1.00 97.81 76 MET A O 1
ATOM 629 N N . ASN A 1 77 ? -4.847 1.366 29.016 1.00 97.62 77 ASN A N 1
ATOM 630 C CA . ASN A 1 77 ? -4.653 2.509 28.129 1.00 97.62 77 ASN A CA 1
ATOM 631 C C . ASN A 1 77 ? -3.183 2.631 27.703 1.00 97.62 77 ASN A C 1
ATOM 633 O O . ASN A 1 77 ? -2.877 2.672 26.508 1.00 97.62 77 ASN A O 1
ATOM 637 N N . HIS A 1 78 ? -2.254 2.579 28.663 1.00 97.44 78 HIS A N 1
ATOM 638 C CA . HIS A 1 78 ? -0.821 2.574 28.370 1.00 97.44 78 HIS A CA 1
ATOM 639 C C . HIS A 1 78 ? -0.411 1.409 27.460 1.00 97.44 78 HIS A C 1
ATOM 641 O O . HIS A 1 78 ? 0.363 1.611 26.518 1.00 97.44 78 HIS A O 1
ATOM 647 N N . ALA A 1 79 ? -0.937 0.205 27.700 1.00 96.75 79 ALA A N 1
ATOM 648 C CA . ALA A 1 79 ? -0.674 -0.957 26.859 1.00 96.75 79 ALA A CA 1
ATOM 649 C C . ALA A 1 79 ? -1.220 -0.768 25.431 1.00 96.75 79 ALA A C 1
ATOM 651 O O . ALA A 1 79 ? -0.484 -0.986 24.466 1.00 96.75 79 ALA A O 1
ATOM 652 N N . ARG A 1 80 ? -2.461 -0.286 25.277 1.00 96.50 80 ARG A N 1
ATOM 653 C CA . ARG A 1 80 ? -3.070 0.010 23.971 1.00 96.50 80 ARG A CA 1
ATOM 654 C C . ARG A 1 80 ? -2.282 1.071 23.203 1.00 96.50 80 ARG A C 1
ATOM 656 O O . ARG A 1 80 ? -1.981 0.863 22.030 1.00 96.50 80 ARG A O 1
ATOM 663 N N . ILE A 1 81 ? -1.917 2.185 23.842 1.00 95.19 81 ILE A N 1
ATOM 664 C CA . ILE A 1 81 ? -1.124 3.253 23.208 1.00 95.19 81 ILE A CA 1
ATOM 665 C C . ILE A 1 81 ? 0.235 2.718 22.754 1.00 95.19 81 ILE A C 1
ATOM 667 O O . ILE A 1 81 ? 0.693 3.035 21.655 1.00 95.19 81 ILE A O 1
ATOM 671 N N . LYS A 1 82 ? 0.888 1.890 23.575 1.00 95.38 82 LYS A N 1
ATOM 672 C CA . LYS A 1 82 ? 2.162 1.273 23.206 1.00 95.38 82 LYS A CA 1
ATOM 673 C C . LYS A 1 82 ? 2.017 0.402 21.953 1.00 95.38 82 LYS A C 1
ATOM 675 O O . LYS A 1 82 ? 2.785 0.589 21.014 1.00 95.38 82 LYS A O 1
ATOM 680 N N . LEU A 1 83 ? 1.000 -0.462 21.904 1.00 92.81 83 LEU A N 1
ATOM 681 C CA . LEU A 1 83 ? 0.702 -1.303 20.737 1.00 92.81 83 LEU A CA 1
ATOM 682 C C . LEU A 1 83 ? 0.398 -0.471 19.478 1.00 92.81 83 LEU A C 1
ATOM 684 O O . LEU A 1 83 ? 0.868 -0.791 18.388 1.00 92.81 83 LEU A O 1
ATOM 688 N N . GLN A 1 84 ? -0.350 0.627 19.620 1.00 91.38 84 GLN A N 1
ATOM 689 C CA . GLN A 1 84 ? -0.622 1.571 18.527 1.00 91.38 84 GLN A CA 1
ATOM 690 C C . GLN A 1 84 ? 0.656 2.223 17.997 1.00 91.38 84 GLN A C 1
ATOM 692 O O . GLN A 1 84 ? 0.875 2.255 16.786 1.00 91.38 84 GLN A O 1
ATOM 697 N N . ASN A 1 85 ? 1.527 2.695 18.887 1.00 91.62 85 ASN A N 1
ATOM 698 C CA . ASN A 1 85 ? 2.788 3.318 18.496 1.00 91.62 85 ASN A CA 1
ATOM 699 C C . ASN A 1 85 ? 3.736 2.327 17.810 1.00 91.62 85 ASN A C 1
ATOM 701 O O . ASN A 1 85 ? 4.365 2.685 16.815 1.00 91.62 85 ASN A O 1
ATOM 705 N N . GLU A 1 86 ? 3.823 1.090 18.305 1.00 90.19 86 GLU A N 1
ATOM 706 C CA . GLU A 1 86 ? 4.623 0.027 17.686 1.00 90.19 86 GLU A CA 1
ATOM 707 C C . GLU A 1 86 ? 4.150 -0.262 16.252 1.00 90.19 86 GLU A C 1
ATOM 709 O O . GLU A 1 86 ? 4.964 -0.224 15.327 1.00 90.19 86 GLU A O 1
ATOM 714 N N . ASN A 1 87 ? 2.838 -0.411 16.032 1.00 87.81 87 ASN A N 1
ATOM 715 C CA . ASN A 1 87 ? 2.272 -0.589 14.689 1.00 87.81 87 ASN A CA 1
ATOM 716 C C . ASN A 1 87 ? 2.592 0.583 13.744 1.00 87.81 87 ASN A C 1
ATOM 718 O O . ASN A 1 87 ? 2.985 0.362 12.598 1.00 87.81 87 ASN A O 1
ATOM 722 N N . VAL A 1 88 ? 2.481 1.832 14.214 1.00 88.12 88 VAL A N 1
ATOM 723 C CA . VAL A 1 88 ? 2.804 3.024 13.404 1.00 88.12 88 VAL A CA 1
ATOM 724 C C . VAL A 1 88 ? 4.291 3.064 13.029 1.00 88.12 88 VAL A C 1
ATOM 726 O O . VAL A 1 88 ? 4.649 3.477 11.921 1.00 88.12 88 VAL A O 1
ATOM 729 N N . ILE A 1 89 ? 5.181 2.654 13.937 1.00 88.44 89 ILE A N 1
ATOM 730 C CA . ILE A 1 89 ? 6.620 2.566 13.661 1.00 88.44 89 ILE A CA 1
ATOM 731 C C . ILE A 1 89 ? 6.891 1.484 12.613 1.00 88.44 89 ILE A C 1
ATOM 733 O O . ILE A 1 89 ? 7.647 1.737 11.671 1.00 88.44 89 ILE A O 1
ATOM 737 N N . GLU A 1 90 ? 6.261 0.313 12.733 1.00 88.31 90 GLU A N 1
ATOM 738 C CA . GLU A 1 90 ? 6.396 -0.768 11.755 1.00 88.31 90 GLU A CA 1
ATOM 739 C C . GLU A 1 90 ? 5.897 -0.366 10.365 1.00 88.31 90 GLU A C 1
ATOM 741 O O . GLU A 1 90 ? 6.594 -0.599 9.376 1.00 88.31 90 GLU A O 1
ATOM 746 N N . GLU A 1 91 ? 4.731 0.273 10.268 1.00 88.44 91 GLU A N 1
ATOM 747 C CA . GLU A 1 91 ? 4.180 0.742 8.996 1.00 88.44 91 GLU A CA 1
ATOM 748 C C . GLU A 1 91 ? 5.129 1.743 8.322 1.00 88.44 91 GLU A C 1
ATOM 750 O O . GLU A 1 91 ? 5.481 1.590 7.149 1.00 88.44 91 GLU A O 1
ATOM 755 N N . LYS A 1 92 ? 5.644 2.718 9.084 1.00 89.75 92 LYS A N 1
ATOM 756 C CA . LYS A 1 92 ? 6.639 3.680 8.587 1.00 89.75 92 LYS A CA 1
ATOM 757 C C . LYS A 1 92 ? 7.943 3.005 8.171 1.00 89.75 92 LYS A C 1
ATOM 759 O O . LYS A 1 92 ? 8.525 3.389 7.154 1.00 89.75 92 LYS A O 1
ATOM 764 N N . ALA A 1 93 ? 8.417 2.015 8.927 1.00 90.50 93 ALA A N 1
ATOM 765 C CA . ALA A 1 93 ? 9.620 1.261 8.592 1.00 90.50 93 ALA A CA 1
ATOM 766 C C . ALA A 1 93 ? 9.439 0.483 7.280 1.00 90.50 93 ALA A C 1
ATOM 768 O O . ALA A 1 93 ? 10.306 0.557 6.408 1.00 90.50 93 ALA A O 1
ATOM 769 N N . ARG A 1 94 ? 8.291 -0.183 7.095 1.00 90.31 94 ARG A N 1
ATOM 770 C CA . ARG A 1 94 ? 7.936 -0.884 5.852 1.00 90.31 94 ARG A CA 1
ATOM 771 C C . ARG A 1 94 ? 7.804 0.080 4.678 1.00 90.31 94 ARG A C 1
ATOM 773 O O . ARG A 1 94 ? 8.397 -0.165 3.633 1.00 90.31 94 ARG A O 1
ATOM 780 N N . ALA A 1 95 ? 7.113 1.206 4.848 1.00 89.75 95 ALA A N 1
ATOM 781 C CA . ALA A 1 95 ? 6.984 2.226 3.808 1.00 89.75 95 ALA A CA 1
ATOM 782 C C . ALA A 1 95 ? 8.355 2.781 3.384 1.00 89.75 95 ALA A C 1
ATOM 784 O O . ALA A 1 95 ? 8.655 2.881 2.192 1.00 89.75 95 ALA A O 1
ATOM 785 N N . LYS A 1 96 ? 9.231 3.072 4.355 1.00 91.94 96 LYS A N 1
ATOM 786 C CA . LYS A 1 96 ? 10.604 3.519 4.091 1.00 91.94 96 LYS A CA 1
ATOM 787 C C . LYS A 1 96 ? 11.429 2.436 3.390 1.00 91.94 96 LYS A C 1
ATOM 789 O O . LYS A 1 96 ? 12.174 2.762 2.469 1.00 91.94 96 LYS A O 1
ATOM 794 N N . LEU A 1 97 ? 11.272 1.168 3.776 1.00 91.25 97 LEU A N 1
ATOM 795 C CA . LEU A 1 97 ? 11.929 0.030 3.130 1.00 91.25 97 LEU A CA 1
ATOM 796 C C . LEU A 1 97 ? 11.481 -0.122 1.670 1.00 91.25 97 LEU A C 1
ATOM 798 O O . LEU A 1 97 ? 12.330 -0.219 0.788 1.00 91.25 97 LEU A O 1
ATOM 802 N N . HIS A 1 98 ? 10.176 -0.073 1.397 1.00 91.56 98 HIS A N 1
ATOM 803 C CA . HIS A 1 98 ? 9.637 -0.123 0.035 1.00 91.56 98 HIS A CA 1
ATOM 804 C C . HIS A 1 98 ? 10.131 1.049 -0.821 1.00 91.56 98 HIS A C 1
ATOM 806 O O . HIS A 1 98 ? 10.555 0.845 -1.958 1.00 91.56 98 HIS A O 1
ATOM 812 N N . ALA A 1 99 ? 10.165 2.265 -0.267 1.00 90.62 99 ALA A N 1
ATOM 813 C CA . ALA A 1 99 ? 10.717 3.428 -0.959 1.00 90.62 99 ALA A CA 1
ATOM 814 C C . ALA A 1 99 ? 12.216 3.256 -1.280 1.00 90.62 99 ALA A C 1
ATOM 816 O O . ALA A 1 99 ? 12.661 3.590 -2.380 1.00 90.62 99 ALA A O 1
ATOM 817 N N . MET A 1 100 ? 12.999 2.695 -0.349 1.00 89.75 100 MET A N 1
ATOM 818 C CA . MET A 1 100 ? 14.413 2.372 -0.576 1.00 89.75 100 MET A CA 1
ATOM 819 C C . MET A 1 100 ? 14.594 1.304 -1.661 1.00 89.75 100 MET A C 1
ATOM 821 O O . MET A 1 100 ? 15.433 1.474 -2.545 1.00 89.75 100 MET A O 1
ATOM 825 N N . GLN A 1 101 ? 13.800 0.230 -1.632 1.00 92.50 101 GLN A N 1
ATOM 826 C CA . GLN A 1 101 ? 13.844 -0.837 -2.637 1.00 92.50 101 GLN A CA 1
ATOM 827 C C . GLN A 1 101 ? 13.517 -0.308 -4.038 1.00 92.50 101 GLN A C 1
ATOM 829 O O . GLN A 1 101 ? 14.243 -0.607 -4.986 1.00 92.50 101 GLN A O 1
ATOM 834 N N . LEU A 1 102 ? 12.483 0.531 -4.163 1.00 91.44 102 LEU A N 1
ATOM 835 C CA . LEU A 1 102 ? 12.104 1.148 -5.433 1.00 91.44 102 LEU A CA 1
ATOM 836 C C . LEU A 1 102 ? 13.209 2.067 -5.972 1.00 91.44 102 LEU A C 1
ATOM 838 O O . LEU A 1 102 ? 13.546 1.998 -7.154 1.00 91.44 102 LEU A O 1
ATOM 842 N N . LYS A 1 103 ? 13.824 2.885 -5.105 1.00 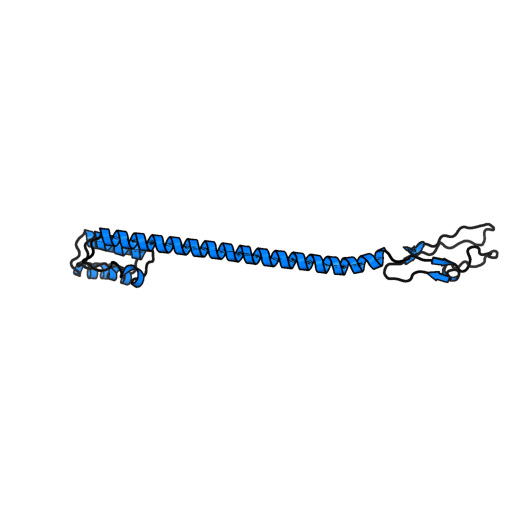91.62 103 LYS A N 1
ATOM 843 C CA . LYS A 1 103 ? 14.957 3.742 -5.484 1.00 91.62 103 LYS A CA 1
ATOM 844 C C . LYS A 1 103 ? 16.144 2.915 -5.983 1.00 91.62 103 LYS A C 1
ATOM 846 O O . LYS A 1 103 ? 16.731 3.257 -7.006 1.00 91.62 103 LYS A O 1
ATOM 851 N N . ASN A 1 104 ? 16.490 1.832 -5.290 1.00 90.50 104 ASN A N 1
ATOM 852 C CA . ASN A 1 104 ? 17.594 0.963 -5.696 1.00 90.50 104 ASN A CA 1
ATOM 853 C C . ASN A 1 104 ? 17.311 0.282 -7.042 1.00 90.50 104 ASN A C 1
ATOM 855 O O . ASN A 1 104 ? 18.182 0.277 -7.909 1.00 90.50 104 ASN A O 1
ATOM 859 N N . LEU A 1 105 ? 16.091 -0.228 -7.250 1.00 94.56 105 LEU A N 1
ATOM 860 C CA . LEU A 1 105 ? 15.676 -0.812 -8.528 1.00 94.56 105 LEU A CA 1
ATOM 861 C C . LEU A 1 105 ? 15.788 0.204 -9.671 1.00 94.56 105 LEU A C 1
ATOM 863 O O . LEU A 1 105 ? 16.358 -0.103 -10.716 1.00 94.56 105 LEU A O 1
ATOM 867 N N . PHE A 1 106 ? 15.300 1.427 -9.455 1.00 96.50 106 PHE A N 1
ATOM 868 C CA . PHE A 1 106 ? 15.402 2.506 -10.434 1.00 96.50 106 PHE A CA 1
ATOM 869 C C . PHE A 1 106 ? 16.860 2.815 -10.803 1.00 96.50 106 PHE A C 1
ATOM 871 O O . PHE A 1 106 ? 17.184 2.928 -11.984 1.00 96.50 106 PHE A O 1
ATOM 878 N N . VAL A 1 107 ? 17.756 2.891 -9.813 1.00 94.12 107 VAL A N 1
ATOM 879 C CA . VAL A 1 107 ? 19.192 3.117 -10.051 1.00 94.12 107 VAL A CA 1
ATOM 880 C C . VAL A 1 107 ? 19.809 1.983 -10.876 1.00 94.12 107 VAL A C 1
ATOM 882 O O . VAL A 1 107 ? 20.553 2.259 -11.815 1.00 94.12 107 VAL A O 1
ATOM 885 N N . VAL A 1 108 ? 19.478 0.719 -10.588 1.00 95.75 108 VAL A N 1
ATOM 886 C CA . VAL A 1 108 ? 19.974 -0.434 -11.363 1.00 95.75 108 VAL A CA 1
ATOM 887 C C . VAL A 1 108 ? 19.493 -0.378 -12.816 1.00 95.75 108 VAL A C 1
ATOM 889 O O . VAL A 1 108 ? 20.295 -0.559 -13.731 1.00 95.75 108 VAL A O 1
ATOM 892 N N . ILE A 1 109 ? 18.213 -0.070 -13.044 1.00 96.44 109 ILE A N 1
ATOM 893 C CA . ILE A 1 109 ? 17.648 0.080 -14.394 1.00 96.44 109 ILE A CA 1
ATOM 894 C C . ILE A 1 109 ? 18.352 1.212 -15.154 1.00 96.44 109 ILE A C 1
ATOM 896 O O . ILE A 1 109 ? 18.702 1.043 -16.320 1.00 96.44 109 ILE A O 1
ATOM 900 N N . LEU A 1 110 ? 18.612 2.343 -14.492 1.00 96.94 110 LEU A N 1
ATOM 901 C CA . LEU A 1 110 ? 19.300 3.483 -15.096 1.00 96.94 110 LEU A CA 1
ATOM 902 C C . LEU A 1 110 ? 20.746 3.142 -15.493 1.00 96.94 110 LEU A C 1
ATOM 904 O O . LEU A 1 110 ? 21.177 3.508 -16.584 1.00 96.94 110 LEU A O 1
ATOM 908 N N . ILE A 1 111 ? 21.477 2.390 -14.663 1.00 96.50 111 ILE A N 1
ATOM 909 C CA . ILE A 1 111 ? 22.832 1.914 -14.992 1.00 96.50 111 ILE A CA 1
ATOM 910 C C . ILE A 1 111 ? 22.803 0.986 -16.215 1.00 96.50 111 ILE A C 1
ATOM 912 O O . ILE A 1 111 ? 23.592 1.170 -17.141 1.00 96.50 111 ILE A O 1
ATOM 916 N N . LEU A 1 112 ? 21.880 0.020 -16.257 1.00 96.62 112 LEU A N 1
ATOM 917 C CA . LEU A 1 112 ? 21.741 -0.896 -17.395 1.00 96.62 112 LEU A CA 1
ATOM 918 C C . LEU A 1 112 ? 21.355 -0.163 -18.684 1.00 96.62 112 LEU A C 1
ATOM 920 O O . LEU A 1 112 ? 21.880 -0.482 -19.749 1.00 96.62 112 LEU A O 1
ATOM 924 N N . PHE A 1 113 ? 20.489 0.847 -18.587 1.00 96.69 113 PHE A N 1
ATOM 925 C CA . PHE A 1 113 ? 20.139 1.704 -19.715 1.00 96.69 113 PHE A CA 1
ATOM 926 C C . PHE A 1 113 ? 21.363 2.452 -20.258 1.00 96.69 113 PHE A C 1
ATOM 928 O O . PHE A 1 113 ? 21.607 2.418 -21.462 1.00 96.69 113 PHE A O 1
ATOM 935 N N . LEU A 1 114 ? 22.175 3.067 -19.388 1.00 96.50 114 LEU A N 1
ATOM 936 C CA . LEU A 1 114 ? 23.401 3.763 -19.798 1.00 96.50 114 LEU A CA 1
ATOM 937 C C . LEU A 1 114 ? 24.410 2.816 -20.463 1.00 96.50 114 LEU A C 1
ATOM 939 O O . LEU A 1 114 ? 24.999 3.175 -21.483 1.00 96.50 114 LEU A O 1
ATOM 943 N N . ILE A 1 115 ? 24.569 1.596 -19.939 1.00 95.50 115 ILE A N 1
ATOM 944 C CA . ILE A 1 115 ? 25.399 0.556 -20.566 1.00 95.50 115 ILE A CA 1
ATOM 945 C C . ILE A 1 115 ? 24.844 0.196 -21.950 1.00 95.50 115 ILE A C 1
ATOM 947 O O . ILE A 1 115 ? 25.600 0.145 -22.917 1.00 95.50 115 ILE A O 1
ATOM 951 N N . GLY A 1 116 ? 23.529 -0.002 -22.070 1.00 92.31 116 GLY A N 1
ATOM 952 C CA . GLY A 1 116 ? 22.869 -0.284 -23.345 1.00 92.31 116 GLY A CA 1
ATOM 953 C C . GLY A 1 116 ? 23.093 0.822 -24.377 1.00 92.31 116 GLY A C 1
ATOM 954 O O . GLY A 1 116 ? 23.491 0.534 -25.503 1.00 92.31 116 GLY A O 1
ATOM 955 N N . VAL A 1 117 ? 22.927 2.089 -23.984 1.00 93.25 117 VAL A N 1
ATOM 956 C CA . VAL A 1 117 ? 23.200 3.251 -24.846 1.00 93.25 117 VAL A CA 1
ATOM 957 C C . VAL A 1 117 ? 24.663 3.285 -25.281 1.00 93.25 117 VAL A C 1
ATOM 959 O O . VAL A 1 117 ? 24.931 3.515 -26.457 1.00 93.25 117 VAL A O 1
ATOM 962 N N . ALA A 1 118 ? 25.611 3.013 -24.382 1.00 91.44 118 ALA A N 1
ATOM 963 C CA . ALA A 1 118 ? 27.030 2.967 -24.728 1.00 91.44 118 ALA A CA 1
ATOM 964 C C . ALA A 1 118 ? 27.356 1.829 -25.714 1.00 91.44 118 ALA A C 1
ATOM 966 O O . ALA A 1 118 ? 28.102 2.043 -26.668 1.00 91.44 118 ALA A O 1
ATOM 967 N N . VAL A 1 119 ? 26.771 0.639 -25.534 1.00 90.44 119 VAL A N 1
ATOM 968 C CA . VAL A 1 119 ? 26.953 -0.510 -26.441 1.00 90.44 119 VAL A CA 1
ATOM 969 C C . VAL A 1 119 ? 26.358 -0.223 -27.818 1.00 90.44 119 VAL A C 1
ATOM 971 O O . VAL A 1 119 ? 27.026 -0.433 -28.830 1.00 90.44 119 VAL A O 1
ATOM 974 N N . VAL A 1 120 ? 25.128 0.295 -27.868 1.00 86.94 120 VAL A N 1
ATOM 975 C CA . VAL A 1 120 ? 24.452 0.685 -29.115 1.00 86.94 120 VAL A CA 1
ATOM 976 C C . VAL A 1 120 ? 25.242 1.794 -29.807 1.00 86.94 120 VAL A C 1
ATOM 978 O O . VAL A 1 120 ? 25.570 1.664 -30.983 1.00 86.94 120 VAL A O 1
ATOM 981 N N . GLY A 1 121 ? 25.621 2.842 -29.077 1.00 85.50 121 GLY A N 1
ATOM 982 C CA . GLY A 1 121 ? 26.437 3.940 -29.590 1.00 85.50 121 GLY A CA 1
ATOM 983 C C . GLY A 1 121 ? 27.793 3.472 -30.118 1.00 85.50 121 GLY A C 1
ATOM 984 O O . GLY A 1 121 ? 28.203 3.905 -31.187 1.00 85.50 121 GLY A O 1
ATOM 985 N N . GLY A 1 122 ? 28.461 2.537 -29.439 1.00 85.12 122 GLY A N 1
ATOM 986 C CA . GLY A 1 122 ? 29.715 1.948 -29.911 1.00 85.12 122 GLY A CA 1
ATOM 987 C C . GLY A 1 122 ? 29.541 1.091 -31.168 1.00 85.12 122 GLY A C 1
ATOM 988 O O . GLY A 1 122 ? 30.30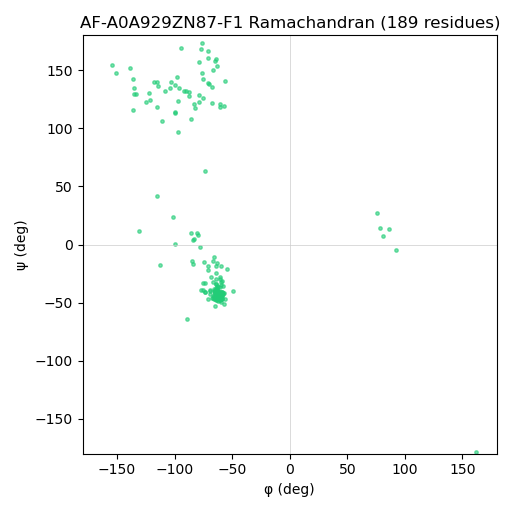0 1.235 -32.126 1.00 85.12 122 GLY A O 1
ATOM 989 N N . TYR A 1 123 ? 28.525 0.225 -31.195 1.00 82.69 123 TYR A N 1
ATOM 990 C CA . TYR A 1 123 ? 28.235 -0.646 -32.336 1.00 82.69 123 TYR A CA 1
ATOM 991 C C . TYR A 1 123 ? 27.830 0.154 -33.582 1.00 82.69 123 TYR A C 1
ATOM 993 O O . TYR A 1 123 ? 28.434 0.003 -34.646 1.00 82.69 123 TYR A O 1
ATOM 1001 N N . PHE A 1 124 ? 26.841 1.041 -33.449 1.00 78.56 124 PHE A N 1
ATOM 1002 C CA . PHE A 1 124 ? 26.392 1.891 -34.548 1.00 78.56 124 PHE A CA 1
ATOM 1003 C C . PHE A 1 124 ? 27.438 2.940 -34.913 1.00 78.56 124 PHE A C 1
ATOM 1005 O O . PHE A 1 124 ? 27.671 3.157 -36.096 1.00 78.56 124 PHE A O 1
ATOM 1012 N N . GLY A 1 125 ? 28.115 3.540 -33.934 1.00 77.38 125 GLY A N 1
ATOM 1013 C CA . GLY A 1 125 ? 29.188 4.503 -34.172 1.00 77.38 125 GLY A CA 1
ATOM 1014 C C . GLY A 1 125 ? 30.293 3.911 -35.040 1.00 77.38 125 GLY A C 1
ATOM 1015 O O . GLY A 1 125 ? 30.652 4.505 -36.051 1.00 77.38 125 GLY A O 1
ATOM 1016 N N . ARG A 1 126 ? 30.759 2.693 -34.730 1.00 75.25 126 ARG A N 1
ATOM 1017 C CA . ARG A 1 126 ? 31.739 1.992 -35.573 1.00 75.25 126 ARG A CA 1
ATOM 1018 C C . ARG A 1 126 ? 31.201 1.719 -36.980 1.00 75.25 126 ARG A C 1
ATOM 1020 O O . ARG A 1 126 ? 31.930 1.913 -37.947 1.00 75.25 126 ARG A O 1
ATOM 1027 N N . LYS A 1 127 ? 29.942 1.284 -37.100 1.00 74.75 127 LYS A N 1
ATOM 1028 C CA . LYS A 1 127 ? 29.311 0.988 -38.395 1.00 74.75 127 LYS A CA 1
ATOM 1029 C C . LYS A 1 127 ? 29.179 2.235 -39.280 1.00 74.75 127 LYS A C 1
ATOM 1031 O O . LYS A 1 127 ? 29.554 2.186 -40.443 1.00 74.75 127 LYS A O 1
ATOM 1036 N N . TYR A 1 128 ? 28.681 3.347 -38.740 1.00 72.00 128 TYR A N 1
ATOM 1037 C CA . TYR A 1 128 ? 28.499 4.592 -39.494 1.00 72.00 128 TYR A CA 1
ATOM 1038 C C . TYR A 1 128 ? 29.820 5.320 -39.775 1.00 72.00 128 TYR A C 1
ATOM 1040 O O . TYR A 1 128 ? 29.957 5.927 -40.832 1.00 72.00 128 TYR A O 1
ATOM 1048 N N . TRP A 1 129 ? 30.806 5.234 -38.875 1.00 70.62 129 TRP A N 1
ATOM 1049 C CA . TRP A 1 129 ? 32.120 5.850 -39.082 1.00 70.62 129 TRP A CA 1
ATOM 1050 C C . TRP A 1 129 ? 32.866 5.252 -40.283 1.00 70.62 129 TRP A C 1
ATOM 1052 O O . TRP A 1 129 ? 33.467 5.997 -41.051 1.00 70.62 129 TRP A O 1
ATOM 1062 N N . LEU A 1 130 ? 32.777 3.932 -40.486 1.00 72.12 130 LEU A N 1
ATOM 1063 C CA . LEU A 1 130 ? 33.399 3.258 -41.633 1.00 72.12 130 LEU A CA 1
ATOM 1064 C C . LEU A 1 130 ? 32.799 3.702 -42.972 1.00 72.12 130 LEU A C 1
ATOM 1066 O O . LEU A 1 130 ? 33.545 3.928 -43.914 1.00 72.12 130 LEU A O 1
ATOM 1070 N N . ILE A 1 131 ? 31.477 3.876 -43.034 1.00 71.44 131 ILE A N 1
ATOM 1071 C CA . ILE A 1 131 ? 30.781 4.327 -44.250 1.00 71.44 131 ILE A CA 1
ATOM 1072 C C . ILE A 1 131 ? 31.123 5.792 -44.558 1.00 71.44 131 ILE A C 1
ATOM 1074 O O . ILE A 1 131 ? 31.305 6.160 -45.711 1.00 71.44 131 ILE A O 1
ATOM 1078 N N . PHE A 1 132 ? 31.230 6.650 -43.539 1.00 67.94 132 PHE A N 1
ATOM 1079 C CA . PHE A 1 132 ? 31.511 8.073 -43.755 1.00 67.94 132 PHE A CA 1
ATOM 1080 C C . PHE A 1 132 ? 32.977 8.357 -44.114 1.00 67.94 132 PHE A C 1
ATOM 1082 O O . PHE A 1 132 ? 33.253 9.288 -44.863 1.00 67.94 132 PHE A O 1
ATOM 1089 N N . ASN A 1 133 ? 33.921 7.577 -43.578 1.00 69.75 133 ASN A N 1
ATOM 1090 C CA . ASN A 1 133 ? 35.358 7.790 -43.778 1.00 69.75 133 ASN A CA 1
ATOM 1091 C C . ASN A 1 133 ? 35.970 6.842 -44.828 1.00 69.75 133 ASN A C 1
ATOM 1093 O O . ASN A 1 133 ? 37.167 6.552 -44.775 1.00 69.75 133 ASN A O 1
ATOM 1097 N N . GLN A 1 134 ? 35.151 6.329 -45.750 1.00 77.38 134 GLN A N 1
ATOM 1098 C CA . GLN A 1 134 ? 35.614 5.487 -46.851 1.00 77.38 134 GLN A CA 1
ATOM 1099 C C . GLN A 1 134 ? 36.307 6.323 -47.942 1.00 77.38 134 GLN A C 1
ATOM 1101 O O . GLN A 1 134 ? 35.867 7.442 -48.227 1.00 77.38 134 GLN A O 1
ATOM 1106 N N . PRO A 1 135 ? 37.383 5.814 -48.566 1.00 78.31 135 PRO A N 1
ATOM 1107 C CA . PRO A 1 135 ? 38.013 6.489 -49.692 1.00 78.31 135 PRO A CA 1
ATOM 1108 C C . PRO A 1 135 ? 37.070 6.475 -50.904 1.00 78.31 135 PRO A C 1
ATOM 1110 O O . PRO A 1 135 ? 36.636 5.421 -51.368 1.00 78.31 135 PRO A O 1
ATOM 1113 N N . MET A 1 136 ? 36.735 7.662 -51.412 1.00 82.06 136 MET A N 1
ATOM 1114 C CA . MET A 1 136 ? 35.977 7.827 -52.654 1.00 82.06 136 MET A CA 1
ATOM 1115 C C . MET A 1 136 ? 36.960 8.082 -53.791 1.00 82.06 136 MET A C 1
ATOM 1117 O O . MET A 1 136 ? 37.409 9.212 -53.989 1.00 82.06 136 MET A O 1
ATOM 1121 N N . GLU A 1 137 ? 37.300 7.026 -54.517 1.00 87.19 137 GLU A N 1
ATOM 1122 C CA . GLU A 1 137 ? 38.281 7.057 -55.595 1.00 87.19 137 GLU A CA 1
ATOM 1123 C C . GLU A 1 137 ? 37.592 6.767 -56.928 1.00 87.19 137 GLU A C 1
ATOM 1125 O O . GLU A 1 137 ? 36.725 5.898 -57.030 1.00 87.19 137 GLU A O 1
ATOM 1130 N N . LEU A 1 138 ? 37.955 7.545 -57.946 1.00 89.00 138 LEU A N 1
ATOM 1131 C CA . LEU A 1 138 ? 37.509 7.391 -59.325 1.00 89.00 138 LEU A CA 1
ATOM 1132 C C . LEU A 1 138 ? 38.726 7.558 -60.229 1.00 89.00 138 LEU A C 1
ATOM 1134 O O . LEU A 1 138 ? 39.288 8.652 -60.317 1.00 89.00 138 LEU A O 1
ATOM 1138 N N . GLU A 1 139 ? 39.076 6.495 -60.937 1.00 89.44 139 GLU A N 1
ATOM 1139 C CA . GLU A 1 139 ? 40.154 6.472 -61.911 1.00 89.44 139 GLU A CA 1
ATOM 1140 C C . GLU A 1 139 ? 39.586 6.400 -63.329 1.00 89.44 139 GLU A C 1
ATOM 1142 O O . GLU A 1 139 ? 38.690 5.615 -63.651 1.00 89.44 139 GLU A O 1
ATOM 1147 N N . LEU A 1 140 ? 40.103 7.267 -64.198 1.00 89.25 140 LEU A N 1
ATOM 1148 C CA . LEU A 1 140 ? 39.743 7.304 -65.610 1.00 89.25 140 LEU A CA 1
ATOM 1149 C C . LEU A 1 140 ? 40.865 6.670 -66.421 1.00 89.25 140 LEU A C 1
ATOM 1151 O O . LEU A 1 140 ? 42.035 6.973 -66.194 1.00 89.25 140 LEU A O 1
ATOM 1155 N N . LYS A 1 141 ? 40.505 5.890 -67.444 1.00 90.19 141 LYS A N 1
ATOM 1156 C CA . LYS A 1 141 ? 41.478 5.290 -68.375 1.00 90.19 141 LYS A CA 1
ATOM 1157 C C . LYS A 1 141 ? 42.315 6.346 -69.094 1.00 90.19 141 LYS A C 1
ATOM 1159 O O . LYS A 1 141 ? 43.464 6.105 -69.449 1.00 90.19 141 LYS A O 1
ATOM 1164 N N . SER A 1 142 ? 41.720 7.513 -69.344 1.00 85.25 142 SER A N 1
ATOM 1165 C CA . SER A 1 142 ? 42.406 8.686 -69.878 1.00 85.25 142 SER A CA 1
ATOM 1166 C C . SER A 1 142 ? 41.730 9.974 -69.411 1.00 85.25 142 SER A C 1
ATOM 1168 O O . SER A 1 142 ? 40.511 10.037 -69.256 1.00 85.25 142 SER A O 1
ATOM 1170 N N . THR A 1 143 ? 42.526 11.029 -69.235 1.00 83.06 143 THR A N 1
ATOM 1171 C CA . THR A 1 143 ? 42.042 12.386 -68.926 1.00 83.06 143 THR A CA 1
ATOM 1172 C C . THR A 1 143 ? 41.640 13.171 -70.176 1.00 83.06 143 THR A C 1
ATOM 1174 O O . THR A 1 143 ? 40.944 14.178 -70.063 1.00 83.06 143 THR A O 1
ATOM 1177 N N . HIS A 1 144 ? 42.071 12.715 -71.357 1.00 86.12 144 HIS A N 1
ATOM 1178 C CA . HIS A 1 144 ? 41.793 13.327 -72.656 1.00 86.12 144 HIS A CA 1
ATOM 1179 C C . HIS A 1 144 ? 41.400 12.247 -73.668 1.00 86.12 144 HIS A C 1
ATOM 1181 O O . HIS A 1 144 ? 42.029 11.189 -73.734 1.00 86.12 144 HIS A O 1
ATOM 1187 N N . ILE A 1 145 ? 40.346 12.504 -74.438 1.00 85.12 145 ILE A N 1
ATOM 1188 C CA . ILE A 1 145 ? 39.802 11.576 -75.433 1.00 85.12 145 ILE A CA 1
ATOM 1189 C C . ILE A 1 145 ? 39.566 12.373 -76.711 1.00 85.12 145 ILE A C 1
ATOM 1191 O O . ILE A 1 145 ? 38.907 13.412 -76.669 1.00 85.12 145 ILE A O 1
ATOM 1195 N N . ASP A 1 146 ? 40.068 11.863 -77.829 1.00 87.00 146 ASP A N 1
ATOM 1196 C CA . ASP A 1 146 ? 39.781 12.403 -79.153 1.00 87.00 146 ASP A CA 1
ATOM 1197 C C . ASP A 1 146 ? 38.655 11.583 -79.786 1.00 87.00 146 ASP A C 1
ATOM 1199 O O . ASP A 1 146 ? 38.756 10.361 -79.906 1.00 87.00 146 ASP A O 1
ATOM 1203 N N . LEU A 1 147 ? 37.571 12.254 -80.171 1.00 85.06 147 LEU A N 1
ATOM 1204 C CA . LEU A 1 147 ? 36.422 11.644 -80.839 1.00 85.06 147 LEU A CA 1
ATOM 1205 C C . LEU A 1 147 ? 36.298 12.200 -82.254 1.00 85.06 147 LEU A C 1
ATOM 1207 O O . LEU A 1 147 ? 36.480 13.398 -82.485 1.00 85.06 147 LEU A O 1
ATOM 1211 N N . GLY A 1 148 ? 35.965 11.329 -83.201 1.00 85.94 148 GLY A N 1
ATOM 1212 C CA . GLY A 1 148 ? 35.625 11.711 -84.559 1.00 85.94 148 GLY A CA 1
ATOM 1213 C C . GLY A 1 148 ? 34.268 12.411 -84.638 1.00 85.94 148 GLY A C 1
ATOM 1214 O O . GLY A 1 148 ? 33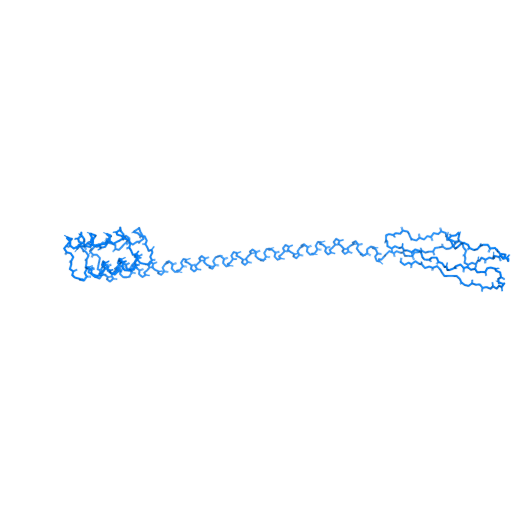.413 12.314 -83.755 1.00 85.94 148 GLY A O 1
ATOM 1215 N N . TYR A 1 149 ? 34.062 13.137 -85.736 1.00 85.00 149 TYR A N 1
ATOM 1216 C CA . TYR A 1 149 ? 32.800 13.817 -86.005 1.00 85.00 149 TYR A CA 1
ATOM 1217 C C . TYR A 1 149 ? 31.646 12.809 -86.100 1.00 85.00 149 TYR A C 1
ATOM 1219 O O . TYR A 1 149 ? 31.621 11.970 -87.001 1.00 85.00 149 TYR A O 1
ATOM 1227 N N . GLY A 1 150 ? 30.664 12.939 -85.207 1.00 82.38 150 GLY A N 1
ATOM 1228 C CA . GLY A 1 150 ? 29.497 12.056 -85.157 1.00 82.38 150 GLY A CA 1
ATOM 1229 C C . GLY A 1 150 ? 29.716 10.719 -84.440 1.00 82.38 150 GLY A C 1
ATOM 1230 O O . GLY A 1 150 ? 28.799 9.896 -84.450 1.00 82.38 150 GLY A O 1
ATOM 1231 N N . ASP A 1 151 ? 30.871 10.507 -83.802 1.00 87.50 151 ASP A N 1
ATOM 1232 C CA . ASP A 1 151 ? 31.130 9.314 -82.990 1.00 87.50 151 ASP A CA 1
ATOM 1233 C C . ASP A 1 151 ? 30.243 9.276 -81.739 1.00 87.50 151 ASP A C 1
ATOM 1235 O O . ASP A 1 151 ? 29.871 10.309 -81.176 1.00 87.50 151 ASP A O 1
ATOM 1239 N N . ALA A 1 152 ? 29.912 8.075 -81.269 1.00 85.31 152 ALA A N 1
ATOM 1240 C CA . ALA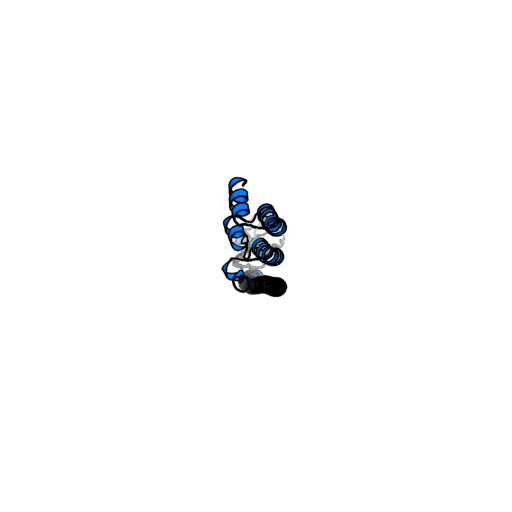 A 1 152 ? 29.157 7.908 -80.034 1.00 85.31 152 ALA A CA 1
ATOM 1241 C C . ALA A 1 152 ? 30.069 8.083 -78.809 1.00 85.31 152 ALA A C 1
ATOM 1243 O O . ALA A 1 152 ? 31.091 7.411 -78.682 1.00 85.31 152 ALA A O 1
ATOM 1244 N N . PHE A 1 153 ? 29.667 8.942 -77.869 1.00 87.25 153 PHE A N 1
ATOM 1245 C CA . PHE A 1 153 ? 30.315 9.057 -76.564 1.00 87.25 153 PHE A CA 1
ATOM 1246 C C . PHE A 1 153 ? 29.525 8.285 -75.503 1.00 87.25 153 PHE A C 1
ATOM 1248 O O . PHE A 1 153 ? 28.410 8.676 -75.152 1.00 87.25 153 PHE A O 1
ATOM 1255 N N . ASN A 1 154 ? 30.113 7.210 -74.976 1.00 88.38 154 ASN A N 1
ATOM 1256 C CA . ASN A 1 154 ? 29.568 6.451 -73.855 1.00 88.38 154 ASN A CA 1
ATOM 1257 C C . ASN A 1 154 ? 30.454 6.642 -72.606 1.00 88.38 154 ASN A C 1
ATOM 1259 O O . ASN A 1 154 ? 31.553 6.090 -72.551 1.00 88.38 154 ASN A O 1
ATOM 1263 N N . PRO A 1 155 ? 30.011 7.416 -71.599 1.00 88.19 155 PRO A N 1
ATOM 1264 C CA . PRO A 1 155 ? 30.857 7.807 -70.470 1.00 88.19 155 PRO A CA 1
ATOM 1265 C C . PRO A 1 155 ? 31.403 6.639 -69.640 1.00 88.19 155 PRO A C 1
ATOM 1267 O O . PRO A 1 155 ? 32.482 6.744 -69.065 1.00 88.19 155 PRO A O 1
ATOM 1270 N N . ILE A 1 156 ? 30.670 5.523 -69.564 1.00 88.50 156 ILE A N 1
ATOM 1271 C CA . ILE A 1 156 ? 31.066 4.371 -68.741 1.00 88.50 156 ILE A CA 1
ATOM 1272 C C . ILE A 1 156 ? 32.321 3.672 -69.286 1.00 88.50 156 ILE A C 1
ATOM 1274 O O . ILE A 1 156 ? 33.095 3.116 -68.513 1.00 88.50 156 ILE A O 1
ATOM 1278 N N . ASP A 1 157 ? 32.562 3.742 -70.599 1.00 89.62 157 ASP A N 1
ATOM 1279 C CA . ASP A 1 157 ? 33.643 2.999 -71.259 1.00 89.62 157 ASP A CA 1
ATOM 1280 C C . ASP A 1 157 ? 35.035 3.552 -70.905 1.00 89.62 157 ASP A C 1
ATOM 1282 O O . ASP A 1 157 ? 36.044 2.849 -71.035 1.00 89.62 157 ASP A O 1
ATOM 1286 N N . TYR A 1 158 ? 35.082 4.791 -70.408 1.00 89.12 158 TYR A N 1
ATOM 1287 C CA . TYR A 1 158 ? 36.302 5.534 -70.084 1.00 89.12 158 TYR A CA 1
ATOM 1288 C C . TYR A 1 158 ? 36.670 5.517 -68.596 1.00 89.12 158 TYR A C 1
ATOM 1290 O O . TYR A 1 158 ? 37.683 6.104 -68.211 1.00 89.12 158 TYR A O 1
ATOM 1298 N N . ILE A 1 159 ? 35.881 4.839 -67.764 1.00 90.88 159 ILE A N 1
ATOM 1299 C CA . ILE A 1 159 ? 36.184 4.629 -66.347 1.00 90.88 159 ILE A CA 1
ATOM 1300 C C . ILE A 1 159 ? 37.036 3.365 -66.221 1.00 90.88 159 ILE A C 1
ATOM 1302 O O . ILE A 1 159 ? 36.713 2.344 -66.833 1.00 90.88 159 ILE A O 1
ATOM 1306 N N . ASP A 1 160 ? 38.137 3.453 -65.477 1.00 91.31 160 ASP A N 1
ATOM 1307 C CA . ASP A 1 160 ? 39.013 2.314 -65.193 1.00 91.31 160 ASP A CA 1
ATOM 1308 C C . ASP A 1 160 ? 38.535 1.600 -63.926 1.00 91.31 160 ASP A C 1
ATOM 1310 O O . ASP A 1 160 ? 37.977 0.502 -63.984 1.00 91.31 160 ASP A O 1
ATOM 1314 N N . GLU A 1 161 ? 38.601 2.303 -62.796 1.00 89.00 161 GLU A N 1
ATOM 1315 C CA . GLU A 1 161 ? 38.158 1.819 -61.494 1.00 89.00 161 GLU A CA 1
ATOM 1316 C C . GLU A 1 161 ? 37.417 2.918 -60.724 1.00 89.00 161 GLU A C 1
ATOM 1318 O O . GLU A 1 161 ? 37.614 4.113 -60.941 1.00 89.00 161 GLU A O 1
ATOM 1323 N N . TYR A 1 162 ? 36.500 2.519 -59.845 1.00 90.06 162 TYR A N 1
ATOM 1324 C CA . TYR A 1 162 ? 35.847 3.435 -58.917 1.00 90.06 162 TYR A CA 1
ATOM 1325 C C . TYR A 1 162 ? 35.358 2.694 -57.672 1.00 90.06 162 TYR A C 1
ATOM 1327 O O . TYR A 1 162 ? 35.055 1.499 -57.747 1.00 90.06 162 TYR A O 1
ATOM 1335 N N . THR A 1 163 ? 35.225 3.402 -56.548 1.00 86.88 163 THR A N 1
ATOM 1336 C CA . THR A 1 163 ? 34.695 2.837 -55.297 1.00 86.88 163 THR A CA 1
ATOM 1337 C C . THR A 1 163 ? 33.253 2.336 -55.481 1.00 86.88 163 THR A C 1
ATOM 1339 O O . THR A 1 163 ? 32.357 3.110 -55.822 1.00 86.88 163 THR A O 1
ATOM 1342 N N . LYS A 1 164 ? 33.009 1.040 -55.229 1.00 83.06 164 LYS A N 1
ATOM 1343 C CA . LYS A 1 164 ? 31.701 0.353 -55.368 1.00 83.06 164 LYS A CA 1
ATOM 1344 C C . LYS A 1 164 ? 31.156 -0.146 -54.024 1.00 83.06 164 LYS A C 1
ATOM 1346 O O . LYS A 1 164 ? 30.655 -1.265 -53.934 1.00 83.06 164 LYS A O 1
ATOM 1351 N N . ASP A 1 165 ? 31.286 0.673 -52.989 1.00 82.44 165 ASP A N 1
ATOM 1352 C CA . ASP A 1 165 ? 30.855 0.333 -51.633 1.00 82.44 165 ASP A CA 1
ATOM 1353 C C . ASP A 1 165 ? 29.440 0.833 -51.307 1.00 82.44 165 ASP A C 1
ATOM 1355 O O . ASP A 1 165 ? 28.820 1.605 -52.047 1.00 82.44 165 ASP A O 1
ATOM 1359 N N . ASP A 1 166 ? 28.917 0.359 -50.175 1.00 75.12 166 ASP A N 1
ATOM 1360 C CA . ASP A 1 166 ? 27.570 0.655 -49.693 1.00 75.12 166 ASP A CA 1
ATOM 1361 C C . ASP A 1 166 ? 27.360 2.173 -49.531 1.00 75.12 166 ASP A C 1
ATOM 1363 O O . ASP A 1 166 ? 28.028 2.848 -48.745 1.00 75.12 166 ASP A O 1
ATOM 1367 N N . GLY A 1 167 ? 26.393 2.712 -50.276 1.00 75.44 167 GLY A N 1
ATOM 1368 C CA . GLY A 1 167 ? 26.046 4.135 -50.263 1.00 75.44 167 GLY A CA 1
ATOM 1369 C C . GLY A 1 167 ? 26.767 4.997 -51.301 1.00 75.44 167 GLY A C 1
ATOM 1370 O O . GLY A 1 167 ? 26.381 6.154 -51.427 1.00 75.44 167 GLY A O 1
ATOM 1371 N N . VAL A 1 168 ? 27.720 4.450 -52.070 1.00 83.00 168 VAL A N 1
ATOM 1372 C CA . VAL A 1 168 ? 28.412 5.180 -53.146 1.00 83.00 168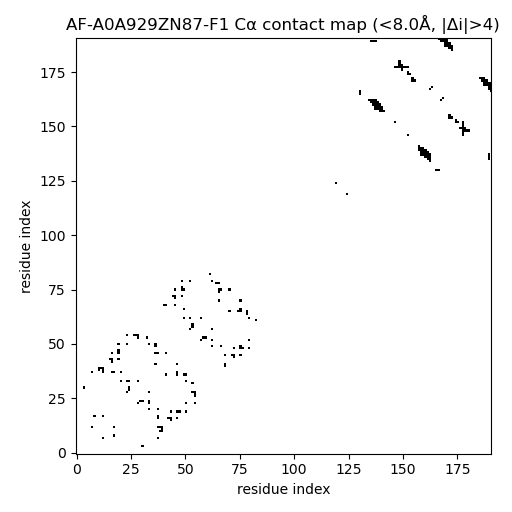 VAL A CA 1
ATOM 1373 C C . VAL A 1 168 ? 27.644 5.078 -54.467 1.00 83.00 168 VAL A C 1
ATOM 1375 O O . VAL A 1 168 ? 27.317 3.988 -54.940 1.00 83.00 168 VAL A O 1
ATOM 1378 N N . GLN A 1 169 ? 27.373 6.217 -55.100 1.00 86.88 169 GLN A N 1
ATOM 1379 C CA . GLN A 1 169 ? 26.694 6.320 -56.389 1.00 86.88 169 GLN A CA 1
ATOM 1380 C C . GLN A 1 169 ? 27.562 7.038 -57.420 1.00 86.88 169 GLN A C 1
ATOM 1382 O O . GLN A 1 169 ? 27.949 8.195 -57.246 1.00 86.88 169 GLN A O 1
ATOM 1387 N N . LEU A 1 170 ? 27.797 6.365 -58.548 1.00 89.75 170 LEU A N 1
ATOM 1388 C CA . LEU A 1 170 ? 28.414 6.964 -59.726 1.00 89.75 170 LEU A CA 1
ATOM 1389 C C . LEU A 1 170 ? 27.361 7.713 -60.545 1.00 89.75 170 LEU A C 1
ATOM 1391 O O . LEU A 1 170 ? 26.430 7.120 -61.089 1.00 89.75 170 LEU A O 1
ATOM 1395 N N . VAL A 1 171 ? 27.546 9.023 -60.673 1.00 89.94 171 VAL A N 1
ATOM 1396 C CA . VAL A 1 171 ? 26.743 9.880 -61.543 1.00 89.94 171 VAL A CA 1
ATOM 1397 C C . VAL A 1 171 ? 27.515 10.115 -62.835 1.00 89.94 171 VAL A C 1
ATOM 1399 O O . VAL A 1 171 ? 28.573 10.751 -62.837 1.00 89.94 171 VAL A O 1
ATOM 1402 N N . LEU A 1 172 ? 26.971 9.588 -63.934 1.00 89.69 172 LEU A N 1
ATOM 1403 C CA . LEU A 1 172 ? 27.531 9.779 -65.266 1.00 89.69 172 LEU A CA 1
ATOM 1404 C C . LEU A 1 172 ? 27.213 11.185 -65.804 1.00 89.69 172 LEU A C 1
ATOM 1406 O O . LEU A 1 172 ? 26.151 11.740 -65.507 1.00 89.69 172 LEU A O 1
ATOM 1410 N N . PRO A 1 173 ? 28.112 11.760 -66.613 1.00 88.12 173 PRO A N 1
ATOM 1411 C CA . PRO A 1 173 ? 27.877 13.023 -67.299 1.00 88.12 173 PRO A CA 1
ATOM 1412 C C . PRO A 1 173 ? 26.747 12.909 -68.330 1.00 88.12 173 PRO A C 1
ATOM 1414 O O . PRO A 1 173 ? 26.446 11.831 -68.845 1.00 88.12 173 PRO A O 1
ATOM 1417 N N . ASN A 1 174 ? 26.158 14.054 -68.675 1.00 83.06 174 ASN A N 1
ATOM 1418 C CA . ASN A 1 174 ? 25.161 14.136 -69.739 1.00 83.06 174 ASN A CA 1
ATOM 1419 C C . ASN A 1 174 ? 25.762 13.743 -71.099 1.00 83.06 174 ASN A C 1
ATOM 1421 O O . ASN A 1 174 ? 26.958 13.923 -71.337 1.00 83.06 174 ASN A O 1
ATOM 1425 N N . ALA A 1 175 ? 24.909 13.251 -72.002 1.00 80.12 175 ALA A N 1
ATOM 1426 C CA . ALA A 1 175 ? 25.301 12.925 -73.369 1.00 80.12 175 ALA A CA 1
ATOM 1427 C C . ALA A 1 175 ? 25.915 14.143 -74.078 1.00 80.12 175 ALA A C 1
ATOM 1429 O O . ALA A 1 175 ? 25.443 15.272 -73.925 1.00 80.12 175 ALA A O 1
ATOM 1430 N N . ILE A 1 176 ? 26.963 13.894 -74.861 1.00 82.31 176 ILE A N 1
ATOM 1431 C CA . ILE A 1 176 ? 27.687 14.917 -75.619 1.00 82.31 176 ILE A CA 1
ATOM 1432 C C . ILE A 1 176 ? 27.287 14.808 -77.086 1.00 82.31 176 ILE A C 1
ATOM 1434 O O . ILE A 1 176 ? 27.260 13.709 -77.638 1.00 82.31 176 ILE A O 1
ATOM 1438 N N . ASP A 1 177 ? 27.006 15.947 -77.717 1.00 80.81 177 ASP A N 1
ATOM 1439 C CA . ASP A 1 177 ? 26.826 16.015 -79.164 1.00 80.81 177 ASP A CA 1
ATOM 1440 C C . ASP A 1 177 ? 28.182 16.193 -79.859 1.00 80.81 177 ASP A C 1
ATOM 1442 O O . ASP A 1 177 ? 28.800 17.257 -79.811 1.00 80.81 177 ASP A O 1
ATOM 1446 N N . THR A 1 178 ? 28.645 15.132 -80.513 1.00 81.94 178 THR A N 1
ATOM 1447 C CA . THR A 1 178 ? 29.922 15.068 -81.236 1.00 81.94 178 THR A CA 1
ATOM 1448 C C . THR A 1 178 ? 29.844 15.636 -82.658 1.00 81.94 178 THR A C 1
ATOM 1450 O O . THR A 1 178 ? 30.825 15.590 -83.402 1.00 81.94 178 THR A O 1
ATOM 1453 N N . LYS A 1 179 ? 28.700 16.209 -83.067 1.00 83.69 179 LYS A N 1
ATOM 1454 C CA . LYS A 1 179 ? 28.539 16.922 -84.352 1.00 83.69 179 LYS A CA 1
ATOM 1455 C C . LYS A 1 179 ? 28.994 18.381 -84.296 1.00 83.69 179 LYS A C 1
ATOM 1457 O O . LYS A 1 179 ? 28.883 19.106 -85.288 1.00 83.69 179 LYS A O 1
ATOM 1462 N N . HIS A 1 180 ? 29.534 18.807 -83.159 1.00 80.75 180 HIS A N 1
ATOM 1463 C CA . HIS A 1 180 ? 30.153 20.109 -82.978 1.00 80.75 180 HIS A CA 1
ATOM 1464 C C . HIS A 1 180 ? 31.644 19.940 -82.677 1.00 80.75 180 HIS A C 1
ATOM 1466 O O . HIS A 1 180 ? 32.026 19.327 -81.686 1.00 80.75 180 HIS A O 1
ATOM 1472 N N . ILE A 1 181 ? 32.491 20.489 -83.553 1.00 80.50 181 ILE A N 1
ATOM 1473 C CA . ILE A 1 181 ? 33.949 20.418 -83.412 1.00 80.50 181 ILE A CA 1
ATOM 1474 C C . ILE A 1 181 ? 34.391 21.399 -82.325 1.00 80.50 181 ILE A C 1
ATOM 1476 O O . ILE A 1 181 ? 34.094 22.592 -82.398 1.00 80.50 181 ILE A O 1
ATOM 1480 N N . GLY A 1 182 ? 35.131 20.901 -81.339 1.00 83.94 182 GLY A N 1
ATOM 1481 C CA . GLY A 1 182 ? 35.671 21.703 -80.249 1.00 83.94 182 GLY A CA 1
ATOM 1482 C C . GLY A 1 182 ? 36.088 20.846 -79.059 1.00 83.94 182 GLY A C 1
ATOM 1483 O O . GLY A 1 182 ? 35.977 19.624 -79.087 1.00 83.94 182 GLY A O 1
ATOM 1484 N N . GLN A 1 183 ? 36.570 21.498 -78.002 1.00 85.25 183 GLN A N 1
ATOM 1485 C CA . GLN A 1 183 ? 36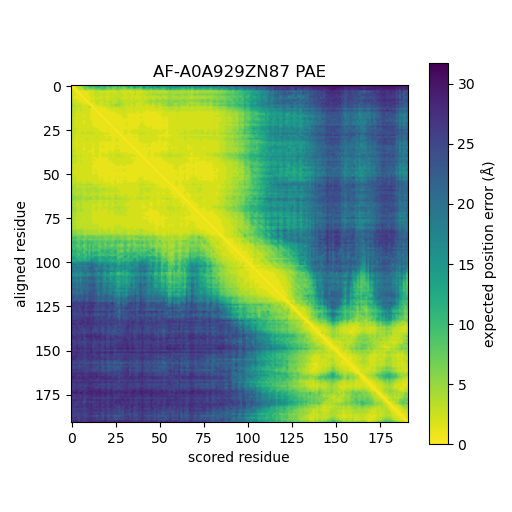.882 20.839 -76.735 1.00 85.25 183 GLN A CA 1
ATOM 1486 C C . GLN A 1 183 ? 35.671 20.896 -75.805 1.00 85.25 183 GLN A C 1
ATOM 1488 O O . GLN A 1 183 ? 35.089 21.962 -75.598 1.00 85.25 183 GLN A O 1
ATOM 1493 N N . VAL A 1 184 ? 35.317 19.758 -75.210 1.00 86.88 184 VAL A N 1
ATOM 1494 C CA . VAL A 1 184 ? 34.212 19.642 -74.252 1.00 86.88 184 VAL A CA 1
ATOM 1495 C C . VAL A 1 184 ? 34.754 19.096 -72.939 1.00 86.88 184 VAL A C 1
ATOM 1497 O O . VAL A 1 184 ? 35.464 18.094 -72.919 1.00 86.88 184 VAL A O 1
ATOM 1500 N N . LYS A 1 185 ? 34.416 19.752 -71.824 1.00 88.25 185 LYS A N 1
ATOM 1501 C CA . LYS A 1 185 ? 34.763 19.271 -70.485 1.00 88.25 185 LYS A CA 1
ATOM 1502 C C . LYS A 1 185 ? 33.652 18.379 -69.949 1.00 88.25 185 LYS A C 1
ATOM 1504 O O . LYS A 1 185 ? 32.487 18.769 -69.938 1.00 88.25 185 LYS A O 1
ATOM 1509 N N . VAL A 1 186 ? 34.043 17.223 -69.432 1.00 89.25 186 VAL A N 1
ATOM 1510 C CA . VAL A 1 186 ? 33.144 16.211 -68.878 1.00 89.25 186 VAL A CA 1
ATOM 1511 C C . VAL A 1 186 ? 33.463 16.020 -67.400 1.00 89.25 186 VAL A C 1
ATOM 1513 O O . VAL A 1 186 ? 34.629 16.061 -67.012 1.00 89.25 186 VAL A O 1
ATOM 1516 N N . ILE A 1 187 ? 32.437 15.861 -66.563 1.00 89.00 187 ILE A N 1
ATOM 1517 C CA . ILE A 1 187 ? 32.593 15.716 -65.112 1.00 89.00 187 ILE A CA 1
ATOM 1518 C C . ILE A 1 187 ? 31.901 14.431 -64.672 1.00 89.00 187 ILE A C 1
ATOM 1520 O O . ILE A 1 187 ? 30.701 14.270 -64.873 1.00 89.00 187 ILE A O 1
ATOM 1524 N N . TYR A 1 188 ? 32.671 13.552 -64.045 1.00 89.62 188 TYR A N 1
ATOM 1525 C CA . TYR A 1 188 ? 32.179 12.371 -63.349 1.00 89.62 188 TYR A CA 1
ATOM 1526 C C . TYR A 1 188 ? 32.087 12.691 -61.858 1.00 89.62 188 TYR A C 1
ATOM 1528 O O . TYR A 1 188 ? 32.902 13.452 -61.332 1.00 89.62 188 TYR A O 1
ATOM 1536 N N . THR A 1 189 ? 31.082 12.164 -61.165 1.00 89.38 189 THR A N 1
ATOM 1537 C CA . THR A 1 189 ? 30.894 12.436 -59.733 1.00 89.38 189 THR A CA 1
ATOM 1538 C C . THR A 1 189 ? 30.581 11.148 -58.989 1.00 89.38 189 THR A C 1
ATOM 1540 O O . THR A 1 189 ? 29.669 10.425 -59.382 1.00 89.38 189 THR A O 1
ATOM 1543 N N . LEU A 1 190 ? 31.312 10.899 -57.902 1.00 88.44 190 LEU A N 1
ATOM 1544 C CA . LEU A 1 190 ? 30.943 9.926 -56.876 1.00 88.44 190 LEU A CA 1
ATOM 1545 C C . LEU A 1 190 ? 30.237 10.662 -55.733 1.00 88.44 190 LEU A C 1
ATOM 1547 O O . LEU A 1 190 ? 30.677 11.745 -55.337 1.00 88.44 190 LEU A O 1
ATOM 1551 N N . LYS A 1 191 ? 29.121 10.107 -55.263 1.00 82.75 191 LYS A N 1
ATOM 1552 C CA . LYS A 1 191 ? 28.312 10.627 -54.152 1.00 82.75 191 LYS A CA 1
ATOM 1553 C C . LYS A 1 191 ? 28.044 9.557 -53.120 1.00 82.75 191 LYS A C 1
ATOM 1555 O O . LYS A 1 191 ? 27.931 8.395 -53.557 1.00 82.75 191 LYS A O 1
#

Solvent-accessible surface area (backbone atoms only — not comparable to full-atom values): 11403 Å² total; per-residue (Å²): 109,70,71,56,55,53,58,51,54,73,57,67,52,52,75,60,42,47,46,47,52,52,51,35,50,74,70,65,46,50,74,71,63,44,61,74,46,74,46,67,73,42,54,46,60,40,30,42,45,53,44,53,41,46,72,73,68,52,50,72,82,72,51,56,86,52,67,50,65,87,54,54,42,68,61,33,42,53,50,50,52,50,55,53,52,51,51,54,51,50,52,52,50,51,52,52,48,52,53,50,51,52,51,53,52,52,52,52,52,52,53,53,49,53,51,49,50,52,52,50,48,51,56,50,48,56,56,53,49,53,62,73,71,52,82,87,50,77,41,58,72,56,97,74,83,90,77,57,83,65,47,87,72,63,76,73,80,44,51,66,49,62,58,84,52,89,83,50,43,82,46,77,56,79,85,67,76,36,81,57,92,77,92,82,91,82,62,77,45,80,79

Sequence (191 aa):
MDDYLEKIRKRGLNSFQMHEVEEGLKNGLDTEQIDIFAKSEYDHMQMQEIRLALEHGFTLKQISVFLDPSINYEAMNHARIKLQNENVIEEKARAKLHAMQLKNLFVVILILFLIGVAVVGGYFGRKYWLIFNQPMELELKSTHIDLGYGDAFNPIDYIDEYTKDDGVQLVLPNAIDTKHIGQVKVIYTLK